Protein AF-A0A962BN54-F1 (afdb_monomer)

Solvent-accessible surface area (backbone atoms only — not comparable to full-atom values): 11053 Å² total; per-residue (Å²): 135,87,80,78,80,80,81,74,84,51,74,64,57,54,51,52,51,52,54,53,49,52,53,51,51,51,52,53,52,51,52,51,53,51,53,52,51,53,49,52,55,53,49,53,52,53,51,52,53,49,41,54,49,53,34,52,51,51,52,51,52,48,49,52,32,36,35,71,47,59,36,41,33,73,84,80,38,77,42,44,11,40,40,34,41,39,56,36,40,37,34,22,22,56,39,85,58,61,93,71,85,55,100,61,61,56,57,38,24,37,30,41,38,62,58,87,39,29,37,32,41,35,34,39,68,44,82,65,20,79,58,96,64,62,80,45,76,43,85,48,40,72,60,31,77,42,54,37,38,35,32,23,39,89,86,66,51,79,34,60,40,38,60,86,50,96,63,83,47,59,61,62,50,42,24,40,37,39,40,38,30,32,80,86,81,40,77,47,77,45,80,43,63,32,60,76,86,67,81,78,130

Secondary structure (DSSP, 8-state):
-------PPPHHHHHHHHHHHHHHHHHHHHHHHHHHHHHHHHHHHHHHHHHHHHHHHHHHHHHHTB----EEETTTEEE-SEEE-SSEEEEEEE----SS--S---EEEEEEEEETTEEEEEEE-SSSBS-SS-SEEEEEES-EEEEEEEEE-TT--EESSBSSSSS---SPPSEEEEEEEETTTEEEEEEEE--------

Structure (mmCIF, N/CA/C/O backbone):
data_AF-A0A962BN54-F1
#
_entry.id   AF-A0A962BN54-F1
#
loop_
_atom_site.group_PDB
_atom_site.id
_atom_site.type_symbol
_atom_site.label_atom_id
_atom_site.label_alt_id
_atom_site.label_comp_id
_atom_site.label_asym_id
_atom_site.label_entity_id
_atom_site.label_seq_id
_atom_site.pdbx_PDB_ins_code
_atom_site.Cartn_x
_atom_site.Cartn_y
_atom_site.Cartn_z
_atom_site.occupancy
_atom_site.B_iso_or_equiv
_atom_site.auth_seq_id
_atom_site.auth_comp_id
_atom_site.auth_asym_id
_atom_site.auth_atom_id
_atom_site.pdbx_PDB_model_num
ATOM 1 N N . MET A 1 1 ? -23.602 11.019 87.401 1.00 53.00 1 MET A N 1
ATOM 2 C CA . MET A 1 1 ? -23.233 10.370 86.122 1.00 53.00 1 MET A CA 1
ATOM 3 C C . MET A 1 1 ? -24.335 10.657 85.108 1.00 53.00 1 MET A C 1
ATOM 5 O O . MET A 1 1 ? -25.462 10.245 85.336 1.00 53.00 1 MET A O 1
ATOM 9 N N . ARG A 1 2 ? -24.070 11.445 84.056 1.00 56.38 2 ARG A N 1
ATOM 10 C CA . ARG A 1 2 ? -25.065 11.727 83.003 1.00 56.38 2 ARG A CA 1
ATOM 11 C C . ARG A 1 2 ? -25.101 10.543 82.035 1.00 56.38 2 ARG A C 1
ATOM 13 O O . ARG A 1 2 ? -24.154 10.344 81.282 1.00 56.38 2 ARG A O 1
ATOM 20 N N . THR A 1 3 ? -26.178 9.766 82.056 1.00 61.44 3 THR A N 1
ATOM 21 C CA . THR A 1 3 ? -26.454 8.735 81.051 1.00 61.44 3 THR A CA 1
ATOM 22 C C . THR A 1 3 ? -26.751 9.416 79.716 1.00 61.44 3 THR A C 1
ATOM 24 O O . THR A 1 3 ? -27.780 10.077 79.565 1.00 61.44 3 THR A O 1
ATOM 27 N N . ARG A 1 4 ? -25.834 9.299 78.748 1.00 68.62 4 ARG A N 1
ATOM 28 C CA . ARG A 1 4 ? -26.097 9.683 77.354 1.00 68.62 4 ARG A CA 1
ATOM 29 C C . ARG A 1 4 ? -27.248 8.815 76.836 1.00 68.62 4 ARG A C 1
ATOM 31 O O . ARG A 1 4 ? -27.129 7.594 76.837 1.00 68.62 4 ARG A O 1
ATOM 38 N N . ARG A 1 5 ? -28.352 9.432 76.403 1.00 64.50 5 ARG A N 1
ATOM 39 C CA . ARG A 1 5 ? -29.389 8.740 75.623 1.00 64.50 5 ARG A CA 1
ATOM 40 C C . ARG A 1 5 ? -28.742 8.268 74.321 1.00 64.50 5 ARG A C 1
ATOM 42 O O . ARG A 1 5 ? -28.290 9.100 73.541 1.00 64.50 5 ARG A O 1
ATOM 49 N N . GLN A 1 6 ? -28.665 6.956 74.114 1.00 67.94 6 GLN A N 1
ATOM 50 C CA . GLN A 1 6 ? -28.350 6.392 72.805 1.00 67.94 6 GLN A CA 1
ATOM 51 C C . GLN A 1 6 ? -29.509 6.728 71.863 1.00 67.94 6 GLN A C 1
ATOM 53 O O . GLN A 1 6 ? -30.630 6.262 72.055 1.00 67.94 6 GLN A O 1
ATOM 58 N N . SER A 1 7 ? -29.252 7.582 70.879 1.00 69.06 7 SER A N 1
ATOM 59 C CA . SER A 1 7 ? -30.133 7.784 69.734 1.00 69.06 7 SER A CA 1
ATOM 60 C C . SER A 1 7 ? -29.964 6.584 68.801 1.00 69.06 7 SER A C 1
ATOM 62 O O . SER A 1 7 ? -28.929 6.451 68.150 1.00 69.06 7 SER A O 1
ATOM 64 N N . GLY A 1 8 ? -30.935 5.669 68.797 1.00 72.50 8 GLY A N 1
ATOM 65 C CA . GLY A 1 8 ? -31.000 4.601 67.800 1.00 72.50 8 GLY A CA 1
ATOM 66 C C . GLY A 1 8 ? -31.361 5.171 66.428 1.00 72.50 8 GLY A C 1
ATOM 67 O O . GLY A 1 8 ? -32.128 6.129 66.348 1.00 72.50 8 GLY A O 1
ATOM 68 N N . PHE A 1 9 ? -30.802 4.589 65.367 1.00 74.06 9 PHE A N 1
ATOM 69 C CA . PHE A 1 9 ? -31.136 4.943 63.986 1.00 74.06 9 PHE A CA 1
ATOM 70 C C . PHE A 1 9 ? -32.622 4.706 63.709 1.00 74.06 9 PHE A C 1
ATOM 72 O O . PHE A 1 9 ? -33.186 3.688 64.120 1.00 74.06 9 PHE A O 1
ATOM 79 N N . THR A 1 10 ? -33.254 5.632 62.988 1.00 89.44 10 THR A N 1
ATOM 80 C CA . THR A 1 10 ? -34.629 5.422 62.521 1.00 89.44 10 THR A CA 1
ATOM 81 C C . THR A 1 10 ? -34.638 4.557 61.261 1.00 89.44 10 THR A C 1
ATOM 83 O O . THR A 1 10 ? -33.700 4.574 60.464 1.00 89.44 10 THR A O 1
ATOM 86 N N . LEU A 1 11 ? -35.724 3.812 61.045 1.00 86.62 11 LEU A N 1
ATOM 87 C CA . LEU A 1 11 ? -35.906 2.994 59.839 1.00 86.62 11 LEU A CA 1
ATOM 88 C C . LEU A 1 11 ? -35.854 3.847 58.555 1.00 86.62 11 LEU A C 1
ATOM 90 O O . LEU A 1 11 ? -35.351 3.402 57.527 1.00 86.62 11 LEU A O 1
ATOM 94 N N . LEU A 1 12 ? -36.312 5.100 58.650 1.00 89.06 12 LEU A N 1
ATOM 95 C CA . LEU A 1 12 ? -36.253 6.088 57.575 1.00 89.06 12 LEU A CA 1
ATOM 96 C C . LEU A 1 12 ? -34.810 6.471 57.219 1.00 89.06 12 LEU A C 1
ATOM 98 O O . LEU A 1 12 ? -34.480 6.599 56.047 1.00 89.06 12 LEU A O 1
ATOM 102 N N . GLU A 1 13 ? -33.938 6.604 58.210 1.00 88.88 13 GLU A N 1
ATOM 103 C CA . GLU A 1 13 ? -32.539 6.999 58.026 1.00 88.88 13 GLU A CA 1
ATOM 104 C C . GLU A 1 13 ? -31.717 5.897 57.344 1.00 88.88 13 GLU A C 1
ATOM 106 O O . GLU A 1 13 ? -30.943 6.178 56.430 1.00 88.88 13 GLU A O 1
ATOM 111 N N . LEU A 1 14 ? -31.966 4.631 57.700 1.00 91.19 14 LEU A N 1
ATOM 112 C CA . LEU A 1 14 ? -31.398 3.480 56.991 1.00 91.19 14 LEU A CA 1
ATOM 113 C C . LEU A 1 14 ? -31.877 3.431 55.531 1.00 91.19 14 LEU A C 1
ATOM 115 O O . LEU A 1 14 ? -31.080 3.198 54.625 1.00 91.19 14 LEU A O 1
ATOM 119 N N . LEU A 1 15 ? -33.169 3.676 55.292 1.00 93.81 15 LEU A N 1
ATOM 120 C CA . LEU A 1 15 ? -33.749 3.653 53.949 1.00 93.81 15 LEU A CA 1
ATOM 121 C C . LEU A 1 15 ? -33.171 4.764 53.064 1.00 93.81 15 LEU A C 1
ATOM 123 O O . LEU A 1 15 ? -32.797 4.502 51.922 1.00 93.81 15 LEU A O 1
ATOM 127 N N . VAL A 1 16 ? -33.031 5.978 53.603 1.00 94.06 16 VAL A N 1
ATOM 128 C CA . VAL A 1 16 ? -32.376 7.094 52.907 1.00 94.06 16 VAL A CA 1
ATOM 129 C C . VAL A 1 16 ? -30.907 6.772 52.624 1.00 94.06 16 VAL A C 1
ATOM 131 O O . VAL A 1 16 ? -30.448 7.000 51.506 1.00 94.06 16 VAL A O 1
ATOM 134 N N . ALA A 1 17 ? -30.176 6.190 53.580 1.00 94.75 17 ALA A N 1
ATOM 135 C CA . ALA A 1 17 ? -28.775 5.815 53.384 1.00 94.75 17 ALA A CA 1
ATOM 136 C C . ALA A 1 17 ? -28.597 4.777 52.262 1.00 94.75 17 ALA A C 1
ATOM 138 O O . ALA A 1 17 ? -27.731 4.947 51.404 1.00 94.75 17 ALA A O 1
ATOM 139 N N . VAL A 1 18 ? -29.438 3.736 52.223 1.00 94.69 18 VAL A N 1
ATOM 140 C CA . VAL A 1 18 ? -29.402 2.713 51.163 1.00 94.69 18 VAL A CA 1
ATOM 141 C C . VAL A 1 18 ? -29.804 3.301 49.809 1.00 94.69 18 VAL A C 1
ATOM 143 O O . VAL A 1 18 ? -29.165 2.986 48.809 1.00 94.69 18 VAL A O 1
ATOM 146 N N . ALA A 1 19 ? -30.808 4.183 49.762 1.00 95.56 19 ALA A N 1
ATOM 147 C CA . ALA A 1 19 ? -31.215 4.846 48.524 1.00 95.56 19 ALA A CA 1
ATOM 148 C C . ALA A 1 19 ? -30.091 5.724 47.949 1.00 95.56 19 ALA A C 1
ATOM 150 O O . ALA A 1 19 ? -29.776 5.624 46.764 1.00 95.56 19 ALA A O 1
ATOM 151 N N . LEU A 1 20 ? -29.437 6.536 48.786 1.00 95.56 20 LEU A N 1
ATOM 152 C CA . LEU A 1 20 ? -28.295 7.353 48.366 1.00 95.56 20 LEU A CA 1
ATOM 153 C C . LEU A 1 20 ? -27.109 6.488 47.936 1.00 95.56 20 LEU A C 1
ATOM 155 O O . LEU A 1 20 ? -26.494 6.762 46.907 1.00 95.56 20 LEU A O 1
ATOM 159 N N . PHE A 1 21 ? -26.812 5.422 48.682 1.00 96.56 21 PHE A N 1
ATOM 160 C CA . PHE A 1 21 ? -25.752 4.487 48.319 1.00 96.56 21 PHE A CA 1
ATOM 161 C C . PHE A 1 21 ? -26.025 3.821 46.966 1.00 96.56 21 PHE A C 1
ATOM 163 O O . PHE A 1 21 ? -25.135 3.778 46.119 1.00 96.56 21 PHE A O 1
ATOM 170 N N . ALA A 1 22 ? -27.258 3.371 46.722 1.00 95.56 22 ALA A N 1
ATOM 171 C CA . ALA A 1 22 ? -27.657 2.794 45.443 1.00 95.56 22 ALA A CA 1
ATOM 172 C C . ALA A 1 22 ? -27.451 3.783 44.284 1.00 95.56 22 ALA A C 1
ATOM 174 O O . ALA A 1 22 ? -26.901 3.401 43.253 1.00 95.56 22 ALA A O 1
ATOM 175 N N . VAL A 1 23 ? -27.806 5.062 44.464 1.00 96.31 23 VAL A N 1
ATOM 176 C CA . VAL A 1 23 ? -27.558 6.112 43.459 1.00 96.31 23 VAL A CA 1
ATOM 177 C C . VAL A 1 23 ? -26.061 6.283 43.190 1.00 96.31 23 VAL A C 1
ATOM 179 O O . VAL A 1 23 ? -25.652 6.310 42.031 1.00 96.31 23 VAL A O 1
ATOM 182 N N . VAL A 1 24 ? -25.231 6.351 44.235 1.00 96.25 24 VAL A N 1
ATOM 183 C CA . VAL A 1 24 ? -23.771 6.484 44.084 1.00 96.25 24 VAL A CA 1
ATOM 184 C C . VAL A 1 24 ? -23.176 5.286 43.343 1.00 96.25 24 VAL A C 1
ATOM 186 O O . VAL A 1 24 ? -22.366 5.479 42.440 1.00 96.25 24 VAL A O 1
ATOM 189 N N . VAL A 1 25 ? -23.596 4.061 43.674 1.00 96.31 25 VAL A N 1
ATOM 190 C CA . VAL A 1 25 ? -23.130 2.838 42.999 1.00 96.31 25 VAL A CA 1
ATOM 191 C C . VAL A 1 25 ? -23.512 2.840 41.522 1.00 96.31 25 VAL A C 1
ATOM 193 O O . VAL A 1 25 ? -22.669 2.533 40.683 1.00 96.31 25 VAL A O 1
ATOM 196 N N . VAL A 1 26 ? -24.746 3.228 41.187 1.00 95.19 26 VAL A N 1
ATOM 197 C CA . VAL A 1 26 ? -25.200 3.316 39.790 1.00 95.19 26 VAL A CA 1
ATOM 198 C C . VAL A 1 26 ? -24.372 4.336 39.006 1.00 95.19 26 VAL A C 1
ATOM 200 O O . VAL A 1 26 ? -23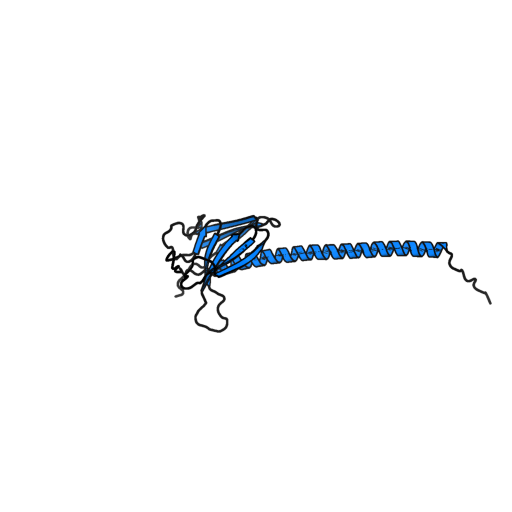.921 4.032 37.904 1.00 95.19 26 VAL A O 1
ATOM 203 N N . LEU A 1 27 ? -24.116 5.516 39.576 1.00 95.19 27 LEU A N 1
ATOM 204 C CA . LEU A 1 27 ? -23.291 6.542 38.931 1.00 95.19 27 LEU A CA 1
ATOM 205 C C . LEU A 1 27 ? -21.835 6.090 38.760 1.00 95.19 27 LEU A C 1
ATOM 207 O O . LEU A 1 27 ? -21.255 6.288 37.695 1.00 95.19 27 LEU A O 1
ATOM 211 N N . ALA A 1 28 ? -21.253 5.459 39.782 1.00 93.50 28 ALA A N 1
ATOM 212 C CA . ALA A 1 28 ? -19.886 4.949 39.729 1.00 93.50 28 ALA A CA 1
ATOM 213 C C . ALA A 1 28 ? -19.732 3.844 38.674 1.00 93.50 28 ALA A C 1
ATOM 215 O O . ALA A 1 28 ? -18.783 3.869 37.891 1.00 93.50 28 ALA A O 1
ATOM 216 N N . TYR A 1 29 ? -20.682 2.905 38.619 1.00 93.62 29 TYR A N 1
ATOM 217 C CA . TYR A 1 29 ? -20.670 1.826 37.635 1.00 93.62 29 TYR A CA 1
ATOM 218 C C . TYR A 1 29 ? -20.880 2.353 36.211 1.00 93.62 29 TYR A C 1
ATOM 220 O O . TYR A 1 29 ? -20.152 1.960 35.304 1.00 93.62 29 TYR A O 1
ATOM 228 N N . GLY A 1 30 ? -21.805 3.302 36.023 1.00 90.06 30 GLY A N 1
ATOM 229 C CA . GLY A 1 30 ? -22.018 3.957 34.731 1.00 90.06 30 GLY A CA 1
ATOM 230 C C . GLY A 1 30 ? -20.791 4.738 34.247 1.00 90.06 30 GLY A C 1
ATOM 231 O O . GLY A 1 30 ? -20.439 4.663 33.074 1.00 90.06 30 GLY A O 1
ATOM 232 N N . GLY A 1 31 ? -20.095 5.439 35.148 1.00 90.94 31 GLY A N 1
ATOM 233 C CA . GLY A 1 31 ? -18.847 6.132 34.817 1.00 90.94 31 GLY A CA 1
ATOM 234 C C . GLY A 1 31 ? -17.724 5.175 34.407 1.00 90.94 31 GLY A C 1
ATOM 235 O O . GLY A 1 31 ? -17.014 5.442 33.440 1.00 90.94 31 GLY A O 1
ATOM 236 N N . LEU A 1 32 ? -17.586 4.042 35.101 1.00 91.56 32 LEU A N 1
ATOM 237 C CA . LEU A 1 32 ? -16.581 3.029 34.779 1.00 91.56 32 LEU A CA 1
ATOM 238 C C . LEU A 1 32 ? -16.840 2.362 33.419 1.00 91.56 32 LEU A C 1
ATOM 240 O O . LEU A 1 32 ? -15.908 2.213 32.634 1.00 91.56 32 LEU A O 1
ATOM 244 N N . ASP A 1 33 ? -18.090 1.997 33.131 1.00 90.88 33 ASP A N 1
ATOM 245 C CA . ASP A 1 33 ? -18.494 1.412 31.845 1.00 90.88 33 ASP A CA 1
ATOM 246 C C . ASP A 1 33 ? -18.252 2.387 30.680 1.00 90.88 33 ASP A C 1
ATOM 248 O O . ASP A 1 33 ? -17.709 2.001 29.646 1.00 90.88 33 ASP A O 1
ATOM 252 N N . GLN A 1 34 ? -18.546 3.676 30.873 1.00 88.62 34 GLN A N 1
ATOM 253 C CA . GLN A 1 34 ? -18.261 4.708 29.874 1.00 88.62 34 GLN A CA 1
ATOM 254 C C . GLN A 1 34 ? -16.760 4.833 29.572 1.00 88.62 34 GLN A C 1
ATOM 256 O O . GLN A 1 34 ? -16.373 4.908 28.407 1.00 88.62 34 GLN A O 1
ATOM 261 N N . ILE A 1 35 ? -15.911 4.843 30.605 1.00 90.75 35 ILE A N 1
ATOM 262 C CA . ILE A 1 35 ? -14.450 4.906 30.442 1.00 90.75 35 ILE A CA 1
ATOM 263 C C . ILE A 1 35 ? -13.933 3.647 29.739 1.00 90.75 35 ILE A C 1
ATOM 265 O O . ILE A 1 35 ? -13.083 3.748 28.858 1.00 90.75 35 ILE A O 1
ATOM 269 N N . ALA A 1 36 ? -14.454 2.471 30.097 1.00 87.94 36 ALA A N 1
ATOM 270 C CA . ALA A 1 36 ? -14.050 1.212 29.482 1.00 87.94 36 ALA A CA 1
ATOM 271 C C . ALA A 1 36 ? -14.346 1.191 27.972 1.00 87.94 36 ALA A C 1
ATOM 273 O O . ALA A 1 36 ? -13.473 0.827 27.188 1.00 87.94 36 ALA A O 1
ATOM 274 N N . ARG A 1 37 ? -15.536 1.650 27.559 1.00 87.00 37 ARG A N 1
ATOM 275 C CA . ARG A 1 37 ? -15.924 1.744 26.139 1.00 87.00 37 ARG A CA 1
ATOM 276 C C . ARG A 1 37 ? -15.102 2.775 25.367 1.00 87.00 37 ARG A C 1
ATOM 278 O O . ARG A 1 37 ? -14.652 2.505 24.264 1.00 87.00 37 ARG A O 1
ATOM 285 N N . GLN A 1 38 ? -14.844 3.938 25.965 1.00 85.31 38 GLN A N 1
ATOM 286 C CA . GLN A 1 38 ? -13.952 4.928 25.352 1.00 85.31 38 GLN A CA 1
ATOM 287 C C . GLN A 1 38 ? -12.536 4.377 25.159 1.00 85.31 38 GLN A C 1
ATOM 289 O O . GLN A 1 38 ? -11.899 4.669 24.152 1.00 85.31 38 GLN A O 1
ATOM 294 N N . GLY A 1 39 ? -12.054 3.568 26.107 1.00 87.50 39 GLY A N 1
ATOM 295 C CA . GLY A 1 39 ? -10.784 2.861 25.978 1.00 87.50 39 GLY A CA 1
ATOM 296 C C . GLY A 1 39 ? -10.762 1.920 24.774 1.00 87.50 39 GLY A C 1
ATOM 297 O O . GLY A 1 39 ? -9.829 1.993 23.981 1.00 87.50 39 GLY A O 1
ATOM 298 N N . SER A 1 40 ? -11.801 1.095 24.602 1.00 87.69 40 SER A N 1
ATOM 299 C CA . SER A 1 40 ? -11.869 0.149 23.480 1.00 87.69 40 SER A CA 1
ATOM 300 C C . SER A 1 40 ? -11.959 0.835 22.117 1.00 87.69 40 SER A C 1
ATOM 302 O O . SER A 1 40 ? -11.326 0.379 21.170 1.00 87.69 40 SER A O 1
ATOM 304 N N . ASP A 1 41 ? -12.701 1.940 22.014 1.00 89.75 41 ASP A N 1
ATOM 305 C CA . ASP A 1 41 ? -12.839 2.676 20.751 1.00 89.75 41 ASP A CA 1
ATOM 306 C C . ASP A 1 41 ? -11.506 3.322 20.334 1.00 89.75 41 ASP A C 1
ATOM 308 O O . ASP A 1 41 ? -11.112 3.268 19.170 1.00 89.75 41 ASP A O 1
ATOM 312 N N . LEU A 1 42 ? -10.774 3.894 21.298 1.00 92.44 42 LEU A N 1
ATOM 313 C CA . LEU A 1 42 ? -9.447 4.468 21.058 1.00 92.44 42 LEU A CA 1
ATOM 314 C C . LEU A 1 42 ? -8.412 3.407 20.672 1.00 92.44 42 LEU A C 1
ATOM 316 O O . LEU A 1 42 ? -7.541 3.672 19.844 1.00 92.44 42 LEU A O 1
ATOM 320 N N . GLU A 1 43 ? -8.485 2.223 21.278 1.00 93.38 43 GLU A N 1
ATOM 321 C CA . GLU A 1 43 ? -7.590 1.112 20.955 1.00 93.38 43 GLU A CA 1
ATOM 322 C C . GLU A 1 43 ? -7.822 0.619 19.521 1.00 93.38 43 GLU A C 1
ATOM 324 O O . GLU A 1 43 ? -6.860 0.504 18.764 1.00 93.38 43 GLU A O 1
ATOM 329 N N . ALA A 1 44 ? -9.084 0.456 19.107 1.00 93.19 44 ALA A N 1
ATOM 330 C CA . ALA A 1 44 ? -9.435 0.066 17.741 1.00 93.19 44 ALA A CA 1
ATOM 331 C C . ALA A 1 44 ? -8.953 1.083 16.688 1.00 93.19 44 ALA A C 1
ATOM 333 O O . ALA A 1 44 ? -8.361 0.700 15.678 1.00 93.19 44 ALA A O 1
ATOM 334 N N . GLU A 1 45 ? -9.141 2.382 16.939 1.00 93.31 45 GLU A N 1
ATOM 335 C CA . GLU A 1 45 ? -8.653 3.449 16.052 1.00 93.31 45 GLU A CA 1
ATOM 336 C C . GLU A 1 45 ? -7.115 3.453 15.961 1.00 93.31 45 GLU A C 1
ATOM 338 O O . GLU A 1 45 ? -6.532 3.603 14.886 1.00 93.31 45 GLU A O 1
ATOM 343 N N . SER A 1 46 ? -6.437 3.244 17.093 1.00 95.44 46 SER A N 1
ATOM 344 C CA . SER A 1 46 ? -4.976 3.160 17.155 1.00 95.44 46 SER A CA 1
ATOM 345 C C . SER A 1 46 ? -4.435 1.959 16.372 1.00 95.44 46 SER A C 1
ATOM 347 O O . SER A 1 46 ? -3.434 2.086 15.660 1.00 95.44 46 SER A O 1
ATOM 349 N N . GLU A 1 47 ? -5.072 0.793 16.490 1.00 96.44 47 GLU A N 1
ATOM 350 C CA . GLU A 1 47 ? -4.715 -0.399 15.714 1.00 96.44 47 GLU A CA 1
ATOM 351 C C . GLU A 1 47 ? -4.916 -0.172 14.214 1.00 96.44 47 GLU A C 1
ATOM 353 O O . GLU A 1 47 ? -4.008 -0.451 13.426 1.00 96.44 47 GLU A O 1
ATOM 358 N N . ARG A 1 48 ? -6.046 0.425 13.824 1.00 96.19 48 ARG A N 1
ATOM 359 C CA . ARG A 1 48 ? -6.349 0.732 12.425 1.00 96.19 48 ARG A CA 1
ATOM 360 C C . ARG A 1 48 ? -5.331 1.695 11.810 1.00 96.19 48 ARG A C 1
ATOM 362 O O . ARG A 1 48 ? -4.802 1.425 10.729 1.00 96.19 48 ARG A O 1
ATOM 369 N N . LEU A 1 49 ? -4.971 2.770 12.512 1.00 96.44 49 LEU A N 1
ATOM 370 C CA . LEU A 1 49 ? -3.913 3.681 12.068 1.00 96.44 49 LEU A CA 1
ATOM 371 C C . LEU A 1 49 ? -2.565 2.955 11.918 1.00 96.44 49 LEU A C 1
ATOM 373 O O . LEU A 1 49 ? -1.832 3.192 10.952 1.00 96.44 49 LEU A O 1
ATOM 377 N N . ALA A 1 50 ? -2.229 2.066 12.857 1.00 97.44 50 ALA A N 1
ATOM 378 C CA . ALA A 1 50 ? -1.002 1.281 12.792 1.00 97.44 50 ALA A CA 1
ATOM 379 C C . ALA A 1 50 ? -0.987 0.337 11.576 1.00 97.44 50 ALA A C 1
ATOM 381 O O . ALA A 1 50 ? 0.057 0.193 10.937 1.00 97.44 50 ALA A O 1
ATOM 382 N N . ASP A 1 51 ? -2.118 -0.271 11.215 1.00 97.69 51 ASP A N 1
ATOM 383 C CA . ASP A 1 51 ? -2.250 -1.088 10.003 1.00 97.69 51 ASP A CA 1
ATOM 384 C C . ASP A 1 51 ? -2.005 -0.281 8.730 1.00 97.69 51 ASP A C 1
ATOM 386 O O . ASP A 1 51 ? -1.174 -0.674 7.903 1.00 97.69 51 ASP A O 1
ATOM 390 N N . VAL A 1 52 ? -2.641 0.888 8.609 1.00 98.12 52 VAL A N 1
ATOM 391 C CA . VAL A 1 52 ? -2.441 1.793 7.467 1.00 98.12 52 VAL A CA 1
ATOM 392 C C . VAL A 1 52 ? -0.969 2.189 7.342 1.00 98.12 52 VAL A C 1
ATOM 394 O O . VAL A 1 52 ? -0.378 2.078 6.263 1.00 98.12 52 VAL A O 1
ATOM 397 N N . GLN A 1 53 ? -0.338 2.597 8.447 1.00 97.12 53 GLN A N 1
ATOM 398 C CA . GLN A 1 53 ? 1.078 2.968 8.459 1.00 97.12 53 GLN A CA 1
ATOM 399 C C . GLN A 1 53 ? 1.977 1.798 8.050 1.00 97.12 53 GLN A C 1
ATOM 401 O O . GLN A 1 53 ? 2.832 1.962 7.178 1.00 97.12 53 GLN A O 1
ATOM 406 N N . ARG A 1 54 ? 1.755 0.601 8.611 1.00 98.00 54 ARG A N 1
ATOM 407 C CA . ARG A 1 54 ? 2.525 -0.605 8.268 1.00 98.00 54 ARG A CA 1
ATOM 408 C C . ARG A 1 54 ? 2.417 -0.947 6.784 1.00 98.00 54 ARG A C 1
ATOM 410 O O . ARG A 1 54 ? 3.438 -1.245 6.160 1.00 98.00 54 ARG A O 1
ATOM 417 N N . ALA A 1 55 ? 1.217 -0.889 6.211 1.00 98.19 55 ALA A N 1
ATOM 418 C CA . ALA A 1 55 ? 0.986 -1.190 4.803 1.00 98.19 55 ALA A CA 1
ATOM 419 C C . ALA A 1 55 ? 1.667 -0.175 3.873 1.00 98.19 55 ALA A C 1
ATOM 421 O O . ALA A 1 55 ? 2.383 -0.562 2.941 1.00 98.19 55 ALA A O 1
ATOM 422 N N . VAL A 1 56 ? 1.508 1.122 4.157 1.00 97.88 56 VAL A N 1
ATOM 423 C CA . VAL A 1 56 ? 2.135 2.200 3.380 1.00 97.88 56 VAL A CA 1
ATOM 424 C C . VAL A 1 56 ? 3.658 2.135 3.481 1.00 97.88 56 VAL A C 1
ATOM 426 O O . VAL A 1 56 ? 4.344 2.207 2.459 1.00 97.88 56 VAL A O 1
ATOM 429 N N . ASP A 1 57 ? 4.211 1.941 4.678 1.00 97.56 57 ASP A N 1
ATOM 430 C CA . ASP A 1 57 ? 5.657 1.837 4.876 1.00 97.56 57 ASP A CA 1
ATOM 431 C C . ASP A 1 57 ? 6.237 0.605 4.185 1.00 97.56 57 ASP A C 1
ATOM 433 O O . ASP A 1 57 ? 7.322 0.680 3.598 1.00 97.56 57 ASP A O 1
ATOM 437 N N . ARG A 1 58 ? 5.508 -0.517 4.184 1.00 97.19 58 ARG A N 1
ATOM 438 C CA . ARG A 1 58 ? 5.913 -1.720 3.454 1.00 97.19 58 ARG A CA 1
ATOM 439 C C . ARG A 1 58 ? 6.010 -1.456 1.953 1.00 97.19 58 ARG A C 1
ATOM 441 O O . ARG A 1 58 ? 7.036 -1.785 1.351 1.00 97.19 58 ARG A O 1
ATOM 448 N N . LEU A 1 59 ? 4.985 -0.829 1.379 1.00 97.81 59 LEU A N 1
ATOM 449 C CA . LEU A 1 59 ? 4.928 -0.473 -0.039 1.00 97.81 59 LEU A CA 1
ATOM 450 C C . LEU A 1 59 ? 6.059 0.495 -0.411 1.00 97.81 59 LEU A C 1
ATOM 452 O O . LEU A 1 59 ? 6.818 0.244 -1.350 1.00 97.81 59 LEU A O 1
ATOM 456 N N . VAL A 1 60 ? 6.224 1.573 0.359 1.00 97.62 60 VAL A N 1
ATOM 457 C CA . VAL A 1 60 ? 7.268 2.584 0.136 1.00 97.62 60 VAL A CA 1
ATOM 458 C C . VAL A 1 60 ? 8.665 1.980 0.285 1.00 97.62 60 VAL A C 1
ATOM 460 O O . VAL A 1 60 ? 9.553 2.283 -0.513 1.00 97.62 60 VAL A O 1
ATOM 463 N N . SER A 1 61 ? 8.879 1.118 1.282 1.00 95.50 61 SER A N 1
ATOM 464 C CA . SER A 1 61 ? 10.158 0.434 1.498 1.00 95.50 61 SER A CA 1
ATOM 465 C C . SER A 1 61 ? 10.522 -0.467 0.321 1.00 95.50 61 SER A C 1
ATOM 467 O O . SER A 1 61 ? 11.676 -0.463 -0.110 1.00 95.50 61 SER A O 1
ATOM 469 N N . ASP A 1 62 ? 9.555 -1.198 -0.234 1.00 95.81 62 ASP A N 1
ATOM 470 C CA . ASP A 1 62 ? 9.803 -2.023 -1.410 1.00 95.81 62 ASP A CA 1
ATOM 471 C C . ASP A 1 62 ? 10.134 -1.174 -2.640 1.00 95.81 62 ASP A C 1
ATOM 473 O O . ASP A 1 62 ? 11.132 -1.461 -3.298 1.00 95.81 62 ASP A O 1
ATOM 477 N N . LEU A 1 63 ? 9.369 -0.109 -2.914 1.00 96.75 63 LEU A N 1
ATOM 478 C CA . LEU A 1 63 ? 9.642 0.806 -4.031 1.00 96.75 63 LEU A CA 1
ATOM 479 C C . LEU A 1 63 ? 11.028 1.458 -3.921 1.00 96.75 63 LEU A C 1
ATOM 481 O O . LEU A 1 63 ? 11.763 1.516 -4.902 1.00 96.75 63 LEU A O 1
ATOM 485 N N . ARG A 1 64 ? 11.434 1.891 -2.721 1.00 94.81 64 ARG A N 1
ATOM 486 C CA . ARG A 1 64 ? 12.785 2.433 -2.479 1.00 94.81 64 ARG A CA 1
ATOM 487 C C . ARG A 1 64 ? 13.887 1.400 -2.683 1.00 94.81 64 ARG A C 1
ATOM 489 O O . ARG A 1 64 ? 15.008 1.759 -3.026 1.00 94.81 64 ARG A O 1
ATOM 496 N N . ALA A 1 65 ? 13.577 0.127 -2.461 1.00 92.75 65 ALA A N 1
ATOM 497 C CA . ALA A 1 65 ? 14.485 -0.984 -2.703 1.00 92.75 65 ALA A CA 1
ATOM 498 C C . ALA A 1 65 ? 14.431 -1.497 -4.152 1.00 92.75 65 ALA A C 1
ATOM 500 O O . ALA A 1 65 ? 15.055 -2.523 -4.437 1.00 92.75 65 ALA A O 1
ATOM 501 N N . ALA A 1 66 ? 13.694 -0.838 -5.057 1.00 93.88 66 ALA A N 1
ATOM 502 C CA . ALA A 1 66 ? 13.619 -1.237 -6.456 1.00 93.88 66 ALA A CA 1
ATOM 503 C C . ALA A 1 66 ? 15.020 -1.305 -7.077 1.00 93.88 66 ALA A C 1
ATOM 505 O O . ALA A 1 66 ? 15.850 -0.413 -6.908 1.00 93.88 66 ALA A O 1
ATOM 506 N N . ALA A 1 67 ? 15.282 -2.386 -7.804 1.00 90.94 67 ALA A N 1
ATOM 507 C CA . ALA A 1 67 ? 16.560 -2.651 -8.439 1.00 90.94 67 ALA A CA 1
ATOM 508 C C . ALA A 1 67 ? 16.376 -2.683 -9.963 1.00 90.94 67 ALA A C 1
ATOM 510 O O . ALA A 1 67 ? 15.425 -3.312 -10.435 1.00 90.94 67 ALA A O 1
ATOM 511 N N . PRO A 1 68 ? 17.289 -2.089 -10.757 1.00 90.31 68 PRO A N 1
ATOM 512 C CA . PRO A 1 68 ? 17.243 -2.112 -12.222 1.00 90.31 68 PRO A CA 1
ATOM 513 C C . PRO A 1 68 ? 17.666 -3.489 -12.776 1.00 90.31 68 PRO A C 1
ATOM 515 O O . PRO A 1 68 ? 18.554 -3.610 -13.618 1.00 90.31 68 PRO A O 1
ATOM 518 N N . ARG A 1 69 ? 17.060 -4.567 -12.263 1.00 88.81 69 ARG A N 1
ATOM 519 C CA . ARG A 1 69 ? 17.311 -5.947 -12.675 1.00 88.81 69 ARG A CA 1
ATOM 520 C C . ARG A 1 69 ? 16.089 -6.513 -13.412 1.00 88.81 69 ARG A C 1
ATOM 522 O O . ARG A 1 69 ? 15.082 -6.809 -12.763 1.00 88.81 69 ARG A O 1
ATOM 529 N N . PRO A 1 70 ? 16.178 -6.729 -14.734 1.00 89.06 70 PRO A N 1
ATOM 530 C CA . PRO A 1 70 ? 15.148 -7.440 -15.482 1.00 89.06 70 PRO A CA 1
ATOM 531 C C . PRO A 1 70 ? 15.149 -8.924 -15.105 1.00 89.06 70 PRO A C 1
ATOM 533 O O . PRO A 1 70 ? 16.187 -9.481 -14.733 1.00 89.06 70 PRO A O 1
ATOM 536 N N . VAL A 1 71 ? 13.994 -9.569 -15.244 1.00 87.25 71 VAL A N 1
ATOM 537 C CA . VAL A 1 71 ? 13.811 -11.002 -14.963 1.00 87.25 71 VAL A CA 1
ATOM 538 C C . VAL A 1 71 ? 13.359 -11.732 -16.222 1.00 87.25 71 VAL A C 1
ATOM 540 O O . VAL A 1 71 ? 12.895 -11.114 -17.181 1.00 87.25 71 VAL A O 1
ATOM 543 N N . ARG A 1 72 ? 13.512 -13.055 -16.247 1.00 84.69 72 ARG A N 1
ATOM 544 C CA . ARG A 1 72 ? 13.020 -13.896 -17.338 1.00 84.69 72 ARG A CA 1
ATOM 545 C C . ARG A 1 72 ? 11.887 -14.780 -16.830 1.00 84.69 72 ARG A C 1
ATOM 547 O O . ARG A 1 72 ? 11.988 -15.416 -15.785 1.00 84.69 72 ARG A O 1
ATOM 554 N N . ASP A 1 73 ? 10.809 -14.783 -17.592 1.00 81.00 73 ASP A N 1
ATOM 555 C CA . ASP A 1 73 ? 9.648 -15.644 -17.457 1.00 81.00 73 ASP A CA 1
ATOM 556 C C . ASP A 1 73 ? 9.670 -16.673 -18.594 1.00 81.00 73 ASP A C 1
ATOM 558 O O . ASP A 1 73 ? 9.894 -16.324 -19.755 1.00 81.00 73 ASP A O 1
ATOM 562 N N . ALA A 1 74 ? 9.466 -17.947 -18.274 1.00 76.62 74 ALA A N 1
ATOM 563 C CA . ALA A 1 74 ? 9.479 -19.032 -19.252 1.00 76.62 74 ALA A CA 1
ATOM 564 C C . ALA A 1 74 ? 8.330 -18.947 -20.277 1.00 76.62 74 ALA A C 1
ATOM 566 O O . ALA A 1 74 ? 8.479 -19.422 -21.399 1.00 76.62 74 ALA A O 1
ATOM 567 N N . SER A 1 75 ? 7.202 -18.343 -19.901 1.00 76.38 75 SER A N 1
ATOM 568 C CA . SER A 1 75 ? 5.996 -18.194 -20.720 1.00 76.38 75 SER A CA 1
ATOM 569 C C . SER A 1 75 ? 5.961 -16.887 -21.514 1.00 76.38 75 SER A C 1
ATOM 571 O O . SER A 1 75 ? 5.576 -16.893 -22.682 1.00 76.38 75 SER A O 1
ATOM 573 N N . VAL A 1 76 ? 6.387 -15.773 -20.908 1.00 76.81 76 VAL A N 1
ATOM 574 C CA . VAL A 1 76 ? 6.278 -14.425 -21.510 1.00 76.81 76 VAL A CA 1
ATOM 575 C C . VAL A 1 76 ? 7.626 -13.877 -21.991 1.00 76.81 76 VAL A C 1
ATOM 577 O O . VAL A 1 76 ? 7.687 -12.870 -22.694 1.00 76.81 76 VAL A O 1
ATOM 580 N N . GLY A 1 77 ? 8.729 -14.542 -21.647 1.00 83.75 77 GLY A N 1
ATOM 581 C CA . GLY A 1 77 ? 10.077 -14.116 -21.995 1.00 83.75 77 GLY A CA 1
ATOM 582 C C . GLY A 1 77 ? 10.634 -13.074 -21.027 1.00 83.75 77 GLY A C 1
ATOM 583 O O . GLY A 1 77 ? 10.475 -13.159 -19.813 1.00 83.75 77 GLY A O 1
ATOM 584 N N . ARG A 1 78 ? 11.387 -12.106 -21.547 1.00 86.38 78 ARG A N 1
ATOM 585 C CA . ARG A 1 78 ? 12.074 -11.101 -20.726 1.00 86.38 78 ARG A CA 1
ATOM 586 C C . ARG A 1 78 ? 11.083 -10.056 -20.207 1.00 86.38 78 ARG A C 1
ATOM 588 O O . ARG A 1 78 ? 10.358 -9.465 -20.999 1.00 86.38 78 ARG A O 1
ATOM 595 N N . LEU A 1 79 ? 11.128 -9.773 -18.909 1.00 88.38 79 LEU A N 1
ATOM 596 C CA . LEU A 1 79 ? 10.341 -8.730 -18.253 1.00 88.38 79 LEU A CA 1
ATOM 597 C C . LEU A 1 79 ? 11.247 -7.588 -17.778 1.00 88.38 79 LEU A C 1
ATOM 599 O O . LEU A 1 79 ? 12.351 -7.851 -17.282 1.00 88.38 79 LEU A O 1
ATOM 603 N N . PRO A 1 80 ? 10.797 -6.327 -17.902 1.00 91.69 80 PRO A N 1
ATOM 604 C CA . PRO A 1 80 ? 11.560 -5.175 -17.438 1.00 91.69 80 PRO A CA 1
ATOM 605 C C . PRO A 1 80 ? 11.705 -5.192 -15.906 1.00 91.69 80 PRO A C 1
ATOM 607 O O . PRO A 1 80 ? 10.936 -5.875 -15.216 1.00 91.69 80 PRO A O 1
ATOM 610 N N . PRO A 1 81 ? 12.664 -4.441 -15.337 1.00 92.31 81 PRO A N 1
ATOM 611 C CA . PRO A 1 81 ? 12.858 -4.357 -13.889 1.00 92.31 81 PRO A CA 1
ATOM 612 C C . PRO A 1 81 ? 11.621 -3.888 -13.130 1.00 92.31 81 PRO A C 1
ATOM 614 O O . PRO A 1 81 ? 11.403 -4.324 -12.008 1.00 92.31 81 PRO A O 1
ATOM 617 N N . LEU A 1 82 ? 10.807 -3.045 -13.759 1.00 94.38 82 LEU A N 1
ATOM 618 C CA . LEU A 1 82 ? 9.516 -2.596 -13.268 1.00 94.38 82 LEU A CA 1
ATOM 619 C C . LEU A 1 82 ? 8.547 -2.548 -14.444 1.00 94.38 82 LEU A C 1
ATOM 621 O O . LEU A 1 82 ? 8.887 -2.046 -15.515 1.00 94.38 82 LEU A O 1
ATOM 625 N N . SER A 1 83 ? 7.348 -3.070 -14.234 1.00 94.19 83 SER A N 1
ATOM 626 C CA . SER A 1 83 ? 6.220 -2.969 -15.152 1.00 94.19 83 SER A CA 1
ATOM 627 C C . SER A 1 83 ? 4.957 -2.683 -14.365 1.00 94.19 83 SER A C 1
ATOM 629 O O . SER A 1 83 ? 4.724 -3.322 -13.341 1.00 94.19 83 SER A O 1
ATOM 631 N N . GLY A 1 84 ? 4.116 -1.785 -14.848 1.00 95.19 84 GLY A N 1
ATOM 632 C CA . GLY A 1 84 ? 2.830 -1.555 -14.220 1.00 95.19 84 GLY A CA 1
ATOM 633 C C . GLY A 1 84 ? 1.911 -0.665 -15.034 1.00 95.19 84 GLY A C 1
ATOM 634 O O . GLY A 1 84 ? 2.321 0.009 -15.982 1.00 95.19 84 GLY A O 1
ATOM 635 N N . ASP A 1 85 ? 0.654 -0.725 -14.644 1.00 95.75 85 ASP A N 1
ATOM 636 C CA . ASP A 1 85 ? -0.463 0.050 -15.154 1.00 95.75 85 ASP A CA 1
ATOM 637 C C . ASP A 1 85 ? -1.122 0.773 -13.961 1.00 95.75 85 ASP A C 1
ATOM 639 O O . ASP A 1 85 ? -0.663 0.624 -12.823 1.00 95.75 85 ASP A O 1
ATOM 643 N N . PRO A 1 86 ? -2.189 1.563 -14.162 1.00 97.62 86 PRO A N 1
ATOM 644 C CA . PRO A 1 86 ? -2.783 2.286 -13.052 1.00 97.62 86 PRO A CA 1
ATOM 645 C C . PRO A 1 86 ? -3.293 1.402 -11.915 1.00 97.62 86 PRO A C 1
ATOM 647 O O . PRO A 1 86 ? -3.466 1.930 -10.837 1.00 97.62 86 PRO A O 1
ATOM 650 N N . GLN A 1 87 ? -3.559 0.110 -12.100 1.00 97.31 87 GLN A N 1
ATOM 651 C CA . GLN A 1 87 ? -4.194 -0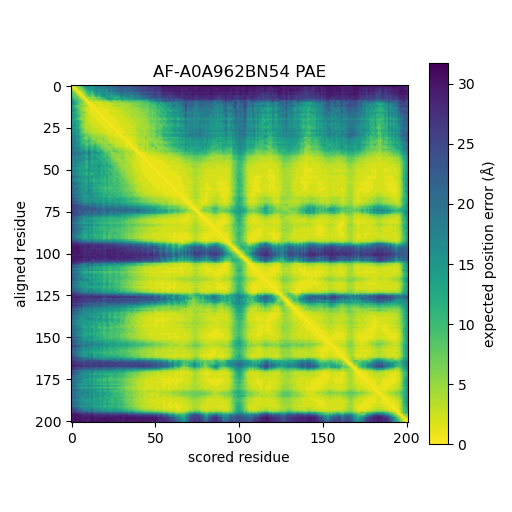.755 -11.094 1.00 97.31 87 GLN A CA 1
ATOM 652 C C . GLN A 1 87 ? -3.201 -1.679 -10.384 1.00 97.31 87 GLN A C 1
ATOM 654 O O . GLN A 1 87 ? -3.468 -2.153 -9.277 1.00 97.31 87 GLN A O 1
ATOM 659 N N . GLN A 1 88 ? -2.062 -1.959 -11.014 1.00 97.06 88 GLN A N 1
ATOM 660 C CA . GLN A 1 88 ? -1.075 -2.890 -10.487 1.00 97.06 88 GLN A CA 1
ATOM 661 C C . GLN A 1 88 ? 0.342 -2.538 -10.920 1.00 97.06 88 GLN A C 1
ATOM 663 O O . GLN A 1 88 ? 0.597 -1.996 -11.995 1.00 97.06 88 GLN A O 1
ATOM 668 N N . ILE A 1 89 ? 1.292 -2.946 -10.093 1.00 97.44 89 ILE A N 1
ATOM 669 C CA . ILE A 1 89 ? 2.715 -2.781 -10.357 1.00 97.44 89 ILE A CA 1
ATOM 670 C C . ILE A 1 89 ? 3.452 -4.066 -9.998 1.00 97.44 89 ILE A C 1
ATOM 672 O O . ILE A 1 89 ? 3.137 -4.713 -9.004 1.00 97.44 89 ILE A O 1
ATOM 676 N N . GLU A 1 90 ? 4.446 -4.435 -10.795 1.00 95.44 90 GLU A N 1
ATOM 677 C CA . GLU A 1 90 ? 5.365 -5.542 -10.549 1.00 95.44 90 GLU A CA 1
ATOM 678 C C . GLU A 1 90 ? 6.799 -5.053 -10.762 1.00 95.44 90 GLU A C 1
ATOM 680 O O . GLU A 1 90 ? 7.105 -4.436 -11.782 1.00 95.44 90 GLU A O 1
ATOM 685 N N . PHE A 1 91 ? 7.696 -5.314 -9.816 1.00 94.81 91 PHE A N 1
ATOM 686 C CA . PHE A 1 91 ? 9.081 -4.871 -9.912 1.00 94.81 91 PHE A CA 1
ATOM 687 C C . PHE A 1 91 ? 10.053 -5.765 -9.153 1.00 94.81 91 PHE A C 1
ATOM 689 O O . PHE A 1 91 ? 9.695 -6.503 -8.234 1.00 94.81 91 PHE A O 1
ATOM 696 N N . THR A 1 92 ? 11.312 -5.709 -9.568 1.00 92.75 92 THR A N 1
ATOM 697 C CA . THR A 1 92 ? 12.422 -6.355 -8.875 1.00 92.75 92 THR A CA 1
ATOM 698 C C . THR A 1 92 ? 12.930 -5.433 -7.777 1.00 92.75 92 THR A C 1
ATOM 700 O O . THR A 1 92 ? 13.152 -4.247 -8.015 1.00 92.75 92 THR A O 1
ATOM 703 N N . ARG A 1 93 ? 13.166 -5.974 -6.585 1.00 91.56 93 ARG A N 1
ATOM 704 C CA . ARG A 1 93 ? 13.756 -5.257 -5.454 1.00 91.56 93 ARG A CA 1
ATOM 705 C C . ARG A 1 93 ? 14.951 -6.004 -4.882 1.00 91.56 93 ARG A C 1
ATOM 707 O O . ARG A 1 93 ? 15.044 -7.227 -4.992 1.00 91.56 93 ARG A O 1
ATOM 714 N N . ALA A 1 94 ? 15.844 -5.274 -4.228 1.00 86.94 94 ALA A N 1
ATOM 715 C CA . ALA A 1 94 ? 16.836 -5.880 -3.357 1.00 86.94 94 ALA A CA 1
ATOM 716 C C . ALA A 1 94 ? 16.145 -6.458 -2.111 1.00 86.94 94 ALA A C 1
ATOM 718 O O . ALA A 1 94 ? 15.388 -5.758 -1.433 1.00 86.94 94 ALA A O 1
ATOM 719 N N . GLY A 1 95 ? 16.393 -7.735 -1.811 1.00 74.12 95 GLY A N 1
ATOM 720 C CA . GLY A 1 95 ? 15.991 -8.340 -0.547 1.00 74.12 95 GLY A CA 1
ATOM 721 C C . GLY A 1 95 ? 16.696 -7.683 0.638 1.00 74.12 95 GLY A C 1
ATOM 722 O O . GLY A 1 95 ? 17.643 -6.906 0.488 1.00 74.12 95 GLY A O 1
ATOM 723 N N . TYR A 1 96 ? 16.239 -8.001 1.847 1.00 63.06 96 TYR A N 1
ATOM 724 C CA . TYR A 1 96 ? 16.942 -7.581 3.053 1.00 63.06 96 TYR A CA 1
ATOM 725 C C . TYR A 1 96 ? 18.299 -8.280 3.064 1.00 63.06 96 TYR A C 1
ATOM 727 O O . TYR A 1 96 ? 18.366 -9.493 3.245 1.00 63.06 96 TYR A O 1
ATOM 735 N N . GLY A 1 97 ? 19.367 -7.521 2.798 1.00 53.81 97 GLY A N 1
ATOM 736 C CA . GLY A 1 97 ? 20.726 -8.043 2.780 1.00 53.81 97 GLY A CA 1
ATOM 737 C C . GLY A 1 97 ? 20.960 -8.915 4.008 1.00 53.81 97 GLY A C 1
ATOM 738 O O . GLY A 1 97 ? 20.647 -8.514 5.133 1.00 53.81 97 GLY A O 1
ATOM 739 N N . ASN A 1 98 ? 21.462 -10.130 3.788 1.00 44.09 98 ASN A N 1
ATOM 740 C CA . ASN A 1 98 ? 21.840 -11.003 4.882 1.00 44.09 98 ASN A CA 1
ATOM 741 C C . ASN A 1 98 ? 22.830 -10.227 5.770 1.00 44.09 98 ASN A C 1
ATOM 743 O O . ASN A 1 98 ? 23.926 -9.893 5.322 1.00 44.09 98 ASN A O 1
ATOM 747 N N . 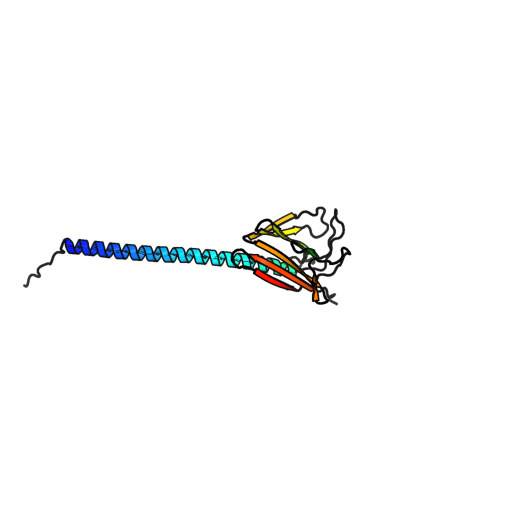ARG A 1 99 ? 22.445 -9.914 7.018 1.00 48.41 99 ARG A N 1
ATOM 748 C CA . ARG A 1 99 ? 23.309 -9.217 7.995 1.00 48.41 99 ARG A CA 1
ATOM 749 C C . ARG A 1 99 ? 24.608 -9.990 8.281 1.00 48.41 99 ARG A C 1
ATOM 751 O O . ARG A 1 99 ? 25.527 -9.440 8.876 1.00 48.41 99 ARG A O 1
ATOM 758 N N . LEU A 1 100 ? 24.694 -11.241 7.828 1.00 49.62 100 LEU A N 1
ATOM 759 C CA . LEU A 1 100 ? 25.839 -12.136 7.926 1.00 49.62 100 LEU A CA 1
ATOM 760 C C . LEU A 1 100 ? 26.511 -12.319 6.551 1.00 49.62 100 LEU A C 1
ATOM 762 O O . LEU A 1 100 ? 26.384 -13.377 5.949 1.00 49.62 100 LEU A O 1
ATOM 766 N N . ALA A 1 101 ? 27.182 -11.283 6.038 1.00 48.88 101 ALA A N 1
ATOM 767 C CA . ALA A 1 101 ? 28.279 -11.338 5.050 1.00 48.88 101 ALA A CA 1
ATOM 768 C C . ALA A 1 101 ? 28.225 -12.401 3.912 1.00 48.88 101 ALA A C 1
ATOM 770 O O . ALA A 1 101 ? 29.265 -12.916 3.499 1.00 48.88 101 ALA A O 1
ATOM 771 N N . ALA A 1 102 ? 27.049 -12.724 3.366 1.00 47.62 102 ALA A N 1
ATOM 772 C CA . ALA A 1 102 ? 26.928 -13.596 2.198 1.00 47.62 102 ALA A CA 1
ATOM 773 C C . ALA A 1 102 ? 26.952 -12.745 0.907 1.00 47.62 102 ALA A C 1
ATOM 775 O O . ALA A 1 102 ? 26.242 -11.741 0.854 1.00 47.62 102 ALA A O 1
ATOM 776 N N . PRO A 1 103 ? 27.693 -13.119 -0.159 1.00 48.72 103 PRO A N 1
ATOM 777 C CA . PRO A 1 103 ? 27.976 -12.235 -1.304 1.00 48.72 103 PRO A CA 1
ATOM 778 C C . PRO A 1 103 ? 26.794 -11.899 -2.232 1.00 48.72 103 PRO A C 1
ATOM 780 O O . PRO A 1 103 ? 27.014 -11.385 -3.327 1.00 48.72 103 PRO A O 1
ATOM 783 N N . ARG A 1 104 ? 25.550 -12.242 -1.883 1.00 53.16 104 ARG A N 1
ATOM 784 C CA . ARG A 1 104 ? 24.388 -12.051 -2.761 1.00 53.16 104 ARG A CA 1
ATOM 785 C C . ARG A 1 104 ? 23.211 -11.526 -1.949 1.00 53.16 104 ARG A C 1
ATOM 787 O O . ARG A 1 104 ? 22.624 -12.269 -1.170 1.00 53.16 104 ARG A O 1
ATOM 794 N N . ALA A 1 105 ? 22.866 -10.252 -2.142 1.00 55.94 105 ALA A N 1
ATOM 795 C CA . ALA A 1 105 ? 21.521 -9.781 -1.837 1.00 55.94 105 ALA A CA 1
ATOM 796 C C . ALA A 1 105 ? 20.562 -10.593 -2.716 1.00 55.94 105 ALA A C 1
ATOM 798 O O . ALA A 1 105 ? 20.660 -10.545 -3.944 1.00 55.94 105 ALA A O 1
ATOM 799 N N . GLU A 1 106 ? 19.709 -11.404 -2.098 1.00 74.75 106 GLU A N 1
ATOM 800 C CA . GLU A 1 106 ? 18.708 -12.170 -2.829 1.00 74.75 106 GLU A CA 1
ATOM 801 C C . GLU A 1 106 ? 17.726 -11.159 -3.424 1.00 74.75 106 GLU A C 1
ATOM 803 O O . GLU A 1 106 ? 17.080 -10.398 -2.705 1.00 74.75 106 GLU A O 1
ATOM 808 N N . LEU A 1 107 ? 17.724 -11.034 -4.749 1.00 84.81 107 LEU A N 1
ATOM 809 C CA . LEU A 1 107 ? 16.755 -10.186 -5.427 1.00 84.81 107 LEU A CA 1
ATOM 810 C C . LEU A 1 107 ? 15.393 -10.858 -5.307 1.00 84.81 107 LEU A C 1
ATOM 812 O O . LEU A 1 107 ? 15.292 -12.074 -5.425 1.00 84.81 107 LEU A O 1
ATOM 816 N N . GLU A 1 108 ? 14.356 -10.061 -5.103 1.00 87.69 108 GLU A N 1
ATOM 817 C CA . GLU A 1 108 ? 12.977 -10.529 -5.049 1.00 87.69 108 GLU A CA 1
ATOM 818 C C . GLU A 1 108 ? 12.175 -9.845 -6.146 1.00 87.69 108 GLU A C 1
ATOM 820 O O . GLU A 1 108 ? 12.368 -8.660 -6.424 1.00 87.69 108 GLU A O 1
ATOM 825 N N . ARG A 1 109 ? 11.238 -10.575 -6.749 1.00 91.31 109 ARG A N 1
ATOM 826 C CA . ARG 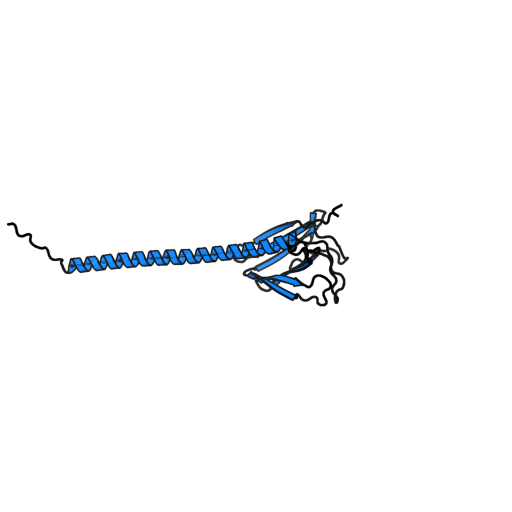A 1 109 ? 10.254 -10.002 -7.663 1.00 91.31 109 ARG A CA 1
ATOM 827 C C . ARG A 1 109 ? 8.931 -9.887 -6.920 1.00 91.31 109 ARG A C 1
ATOM 829 O O . ARG A 1 109 ? 8.443 -10.871 -6.364 1.00 91.31 109 ARG A O 1
ATOM 836 N N . VAL A 1 110 ? 8.379 -8.683 -6.863 1.00 94.81 110 VAL A N 1
ATOM 837 C CA . VAL A 1 110 ? 7.216 -8.362 -6.032 1.00 94.81 110 VAL A CA 1
ATOM 838 C C . VAL A 1 110 ? 6.188 -7.610 -6.851 1.00 94.81 110 VAL A C 1
ATOM 840 O O . VAL A 1 110 ? 6.537 -6.974 -7.841 1.00 94.81 110 VAL A O 1
ATOM 843 N N . GLY A 1 111 ? 4.926 -7.674 -6.448 1.00 96.75 111 GLY A N 1
ATOM 844 C CA . GLY A 1 111 ? 3.885 -6.863 -7.058 1.00 96.75 111 GLY A CA 1
ATOM 845 C C . GLY A 1 111 ? 2.872 -6.360 -6.050 1.00 96.75 111 GLY A C 1
ATOM 846 O O . GLY A 1 111 ? 2.776 -6.892 -4.949 1.00 96.75 111 GLY A O 1
ATOM 847 N N . TYR A 1 112 ? 2.133 -5.333 -6.437 1.00 98.38 112 TYR A N 1
ATOM 848 C CA . TYR A 1 112 ? 1.058 -4.749 -5.651 1.00 98.38 112 TYR A CA 1
ATOM 849 C C . TYR A 1 112 ? -0.174 -4.600 -6.523 1.00 98.38 112 TYR A C 1
ATOM 851 O O . TYR A 1 112 ? -0.069 -4.197 -7.683 1.00 98.38 112 TYR A O 1
ATOM 859 N N . ARG A 1 113 ? -1.328 -4.941 -5.957 1.00 97.75 113 ARG A N 1
ATOM 860 C CA . ARG A 1 113 ? -2.637 -4.787 -6.593 1.00 97.75 113 ARG A CA 1
ATOM 861 C C . ARG A 1 113 ? -3.730 -4.739 -5.533 1.00 97.75 113 ARG A C 1
ATOM 863 O O . ARG A 1 113 ? -3.516 -5.186 -4.406 1.00 97.75 113 ARG A O 1
ATOM 870 N N . LEU A 1 114 ? -4.898 -4.266 -5.936 1.00 98.06 114 LEU A N 1
ATOM 871 C CA . LEU A 1 114 ? -6.123 -4.365 -5.155 1.00 98.06 114 LEU A CA 1
ATOM 872 C C . LEU A 1 114 ? -6.899 -5.625 -5.573 1.00 98.06 114 LEU A C 1
ATOM 874 O O . LEU A 1 114 ? -7.084 -5.870 -6.767 1.00 98.06 114 LEU A O 1
ATOM 878 N N . GLU A 1 115 ? -7.334 -6.436 -4.612 1.00 97.06 115 GLU A N 1
ATOM 879 C CA . GLU A 1 115 ? -8.248 -7.563 -4.839 1.00 97.06 115 GLU A CA 1
ATOM 880 C C . GLU A 1 115 ? -9.435 -7.427 -3.881 1.00 97.06 115 GLU A C 1
ATOM 882 O O . GLU A 1 115 ? -9.286 -7.612 -2.678 1.00 97.06 115 GLU A O 1
ATOM 887 N N . GLY A 1 116 ? -10.606 -7.069 -4.418 1.00 96.25 116 GLY A N 1
ATOM 888 C CA . GLY A 1 116 ? -11.734 -6.636 -3.592 1.00 96.25 116 GLY A CA 1
ATOM 889 C C . GLY A 1 116 ? -11.426 -5.292 -2.934 1.00 96.25 116 GLY A C 1
ATOM 890 O O . GLY A 1 116 ? -11.121 -4.331 -3.633 1.00 96.25 116 GLY A O 1
ATOM 891 N N . ASP A 1 117 ? -11.481 -5.263 -1.610 1.00 96.94 117 ASP A N 1
ATOM 892 C CA . ASP A 1 117 ? -11.129 -4.151 -0.723 1.00 96.94 117 ASP A CA 1
ATOM 893 C C . ASP A 1 117 ? -9.753 -4.333 -0.050 1.00 96.94 117 ASP A C 1
ATOM 895 O O . ASP A 1 117 ? -9.382 -3.563 0.837 1.00 96.94 117 ASP A O 1
ATOM 899 N N . ASN A 1 118 ? -8.985 -5.348 -0.465 1.00 97.94 118 ASN A N 1
ATOM 900 C CA . ASN A 1 118 ? -7.709 -5.702 0.144 1.00 97.94 118 ASN A CA 1
ATOM 901 C C . ASN A 1 118 ? -6.514 -5.306 -0.737 1.00 97.94 118 ASN A C 1
ATOM 903 O O . ASN A 1 118 ? -6.342 -5.803 -1.860 1.00 97.94 118 ASN A O 1
ATOM 907 N N . LEU A 1 119 ? -5.639 -4.446 -0.207 1.00 98.44 119 LEU A N 1
ATOM 908 C CA . LEU A 1 119 ? -4.320 -4.190 -0.778 1.00 98.44 119 LEU A CA 1
ATOM 909 C C . LEU A 1 119 ? -3.428 -5.413 -0.565 1.00 98.44 119 LEU A C 1
ATOM 911 O O . LEU A 1 119 ? -3.036 -5.735 0.558 1.00 98.44 119 LEU A O 1
ATOM 915 N N . GLN A 1 120 ? -3.022 -6.036 -1.667 1.00 98.25 120 GLN A N 1
ATOM 916 C CA . GLN A 1 120 ? -2.185 -7.225 -1.645 1.00 98.25 120 GLN A CA 1
ATOM 917 C C . GLN A 1 120 ? -0.763 -6.946 -2.094 1.00 98.25 120 GLN A C 1
ATOM 919 O O . GLN A 1 120 ? -0.519 -6.245 -3.080 1.00 98.25 120 GLN A O 1
ATOM 924 N N . ARG A 1 121 ? 0.171 -7.642 -1.447 1.00 97.75 121 ARG A N 1
ATOM 925 C CA . ARG A 1 121 ? 1.541 -7.811 -1.918 1.00 97.75 121 ARG A CA 1
ATOM 926 C C . ARG A 1 121 ? 1.748 -9.211 -2.475 1.00 97.75 121 ARG A C 1
ATOM 928 O O . ARG A 1 121 ? 1.596 -10.217 -1.788 1.00 97.75 121 ARG A O 1
ATOM 935 N N . LEU A 1 122 ? 2.173 -9.274 -3.724 1.00 96.00 122 LEU A 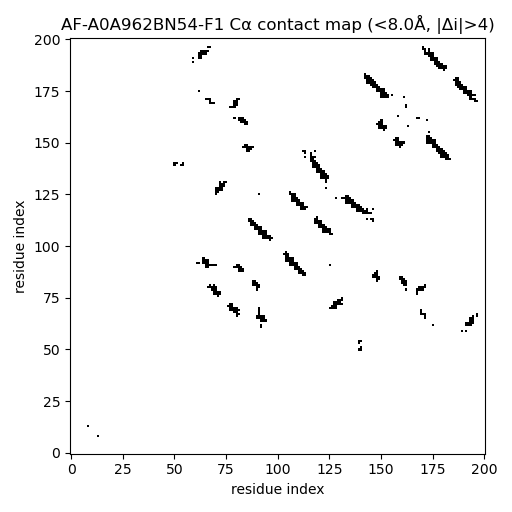N 1
ATOM 936 C CA . LEU A 1 122 ? 2.471 -10.491 -4.462 1.00 96.00 122 LEU A CA 1
ATOM 937 C C . LEU A 1 122 ? 3.971 -10.780 -4.415 1.00 96.00 122 LEU A C 1
ATOM 939 O O . LEU A 1 122 ? 4.790 -9.868 -4.525 1.00 96.00 122 LEU A O 1
ATOM 943 N N . HIS A 1 123 ? 4.335 -12.053 -4.283 1.00 92.19 123 HIS A N 1
ATOM 944 C CA . HIS A 1 123 ? 5.724 -12.520 -4.303 1.00 92.19 123 HIS A CA 1
ATOM 945 C C . HIS A 1 123 ? 5.923 -13.496 -5.457 1.00 92.19 123 HIS A C 1
ATOM 947 O O . HIS A 1 123 ? 5.164 -14.456 -5.588 1.00 92.19 123 HIS A O 1
ATOM 953 N N . TYR A 1 124 ? 6.964 -13.290 -6.256 1.00 87.81 124 TYR A N 1
ATOM 954 C CA . TYR A 1 124 ? 7.315 -14.126 -7.403 1.00 87.81 124 TYR A CA 1
ATOM 955 C C . TYR A 1 124 ? 8.734 -14.691 -7.255 1.00 87.81 124 TYR A C 1
ATOM 957 O O . TYR A 1 124 ? 9.579 -14.122 -6.562 1.00 87.81 124 TYR A O 1
ATOM 965 N N . ALA A 1 125 ? 9.019 -15.795 -7.953 1.00 76.06 125 ALA A N 1
ATOM 966 C CA . ALA A 1 125 ? 10.382 -16.310 -8.083 1.00 76.06 125 ALA A CA 1
ATOM 967 C C . ALA A 1 125 ? 11.254 -15.308 -8.863 1.00 76.06 125 ALA A C 1
ATOM 969 O O . ALA A 1 125 ? 10.870 -14.862 -9.943 1.00 76.06 125 ALA A O 1
ATOM 970 N N . ALA A 1 126 ? 12.419 -14.948 -8.324 1.00 64.56 126 ALA A N 1
ATOM 971 C CA . ALA A 1 126 ? 13.188 -13.814 -8.832 1.00 64.56 126 ALA A CA 1
ATOM 972 C C . ALA A 1 126 ? 14.167 -14.126 -9.972 1.00 64.56 126 ALA A C 1
ATOM 974 O O . ALA A 1 126 ? 14.472 -13.218 -10.744 1.00 64.56 126 ALA A O 1
ATOM 975 N N . LEU A 1 127 ? 14.696 -15.355 -10.076 1.00 59.09 127 LEU A N 1
ATOM 976 C CA . LEU A 1 127 ? 15.847 -15.608 -10.956 1.00 59.09 127 LEU A CA 1
ATOM 977 C C . LEU A 1 127 ? 15.551 -16.257 -12.307 1.00 59.09 127 LEU A C 1
ATOM 979 O O . LEU A 1 127 ? 16.318 -15.995 -13.215 1.00 59.09 127 LEU A O 1
ATOM 983 N N . ASP A 1 128 ? 14.465 -17.005 -12.472 1.00 61.62 128 ASP A N 1
ATOM 984 C CA . ASP A 1 128 ? 13.983 -17.539 -13.755 1.00 61.62 128 ASP A CA 1
ATOM 985 C C . ASP A 1 128 ? 12.613 -18.167 -13.467 1.00 61.62 128 ASP A C 1
ATOM 987 O O . ASP A 1 128 ? 12.524 -19.292 -12.967 1.00 61.62 128 ASP A O 1
ATOM 991 N N . ARG A 1 129 ? 11.526 -17.408 -13.655 1.00 66.25 129 ARG A N 1
ATOM 992 C CA . ARG A 1 129 ? 10.197 -17.883 -13.244 1.00 66.25 129 ARG A CA 1
ATOM 993 C C . ARG A 1 129 ? 9.609 -18.803 -14.311 1.00 66.25 129 ARG A C 1
ATOM 995 O O . ARG A 1 129 ? 9.494 -18.426 -15.473 1.00 66.25 129 ARG A O 1
ATOM 1002 N N . SER A 1 130 ? 9.219 -20.013 -13.913 1.00 65.69 130 SER A N 1
ATOM 1003 C CA . SER A 1 130 ? 8.531 -20.979 -14.782 1.00 65.69 130 SER A CA 1
ATOM 1004 C C . SER A 1 130 ? 7.040 -20.675 -14.956 1.00 65.69 130 SER A C 1
ATOM 1006 O O . SER A 1 130 ? 6.399 -21.232 -15.842 1.00 65.69 130 SER A O 1
ATOM 1008 N N . SER A 1 131 ? 6.494 -19.801 -14.108 1.00 73.50 131 SER A N 1
ATOM 1009 C CA . SER A 1 131 ? 5.084 -19.434 -14.070 1.00 73.50 131 SER A CA 1
ATOM 1010 C C . SER A 1 131 ? 4.929 -17.926 -13.849 1.00 73.50 131 SER A C 1
ATOM 1012 O O . SER A 1 131 ? 5.676 -17.358 -13.046 1.00 73.50 131 SER A O 1
ATOM 1014 N N . PRO A 1 132 ? 3.940 -17.285 -14.498 1.00 76.25 132 PRO A N 1
ATOM 1015 C CA . PRO A 1 132 ? 3.585 -15.893 -14.242 1.00 76.25 132 PRO A CA 1
ATOM 1016 C C . PRO A 1 132 ? 2.783 -15.718 -12.943 1.00 76.25 132 PRO A C 1
ATOM 1018 O O . PRO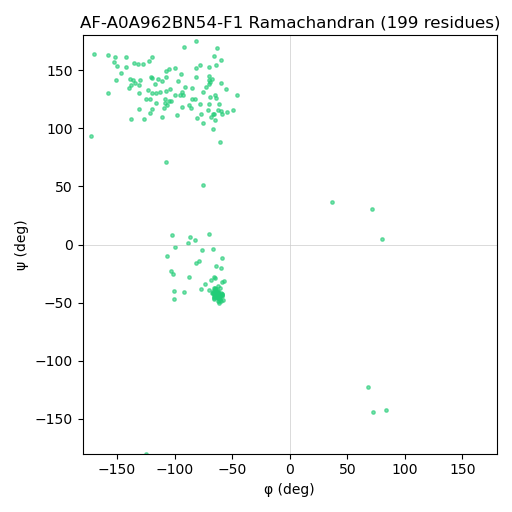 A 1 132 ? 2.460 -14.593 -12.574 1.00 76.25 132 PRO A O 1
ATOM 1021 N N . LEU A 1 133 ? 2.417 -16.806 -12.257 1.00 83.88 133 LEU A N 1
ATOM 1022 C CA . LEU A 1 133 ? 1.624 -16.745 -11.032 1.00 83.88 133 LEU A CA 1
ATOM 1023 C C . LEU A 1 133 ? 2.498 -16.429 -9.807 1.00 83.88 133 LEU A C 1
ATOM 1025 O O . LEU A 1 133 ? 3.625 -16.923 -9.708 1.00 83.88 133 LEU A O 1
ATOM 1029 N N . PRO A 1 134 ? 1.977 -15.652 -8.840 1.00 86.31 134 PRO A N 1
ATOM 1030 C CA . PRO A 1 134 ? 2.679 -15.408 -7.589 1.00 86.31 134 PRO A CA 1
ATOM 1031 C C . PRO A 1 134 ? 2.773 -16.691 -6.754 1.00 86.31 134 PRO A C 1
ATOM 1033 O O . PRO A 1 134 ? 1.824 -17.470 -6.684 1.00 86.31 134 PRO A O 1
ATOM 1036 N N . LEU A 1 135 ? 3.908 -16.873 -6.079 1.00 88.38 135 LEU A N 1
ATOM 1037 C CA . LEU A 1 135 ? 4.151 -17.956 -5.121 1.00 88.38 135 LEU A CA 1
ATOM 1038 C C . LEU A 1 135 ? 3.401 -17.735 -3.804 1.00 88.38 135 LEU A C 1
ATOM 1040 O O . LEU A 1 135 ? 2.984 -18.689 -3.153 1.00 88.38 135 LEU A O 1
ATOM 1044 N N . ARG A 1 136 ? 3.269 -16.469 -3.400 1.00 91.75 136 ARG A N 1
ATOM 1045 C CA . ARG A 1 136 ? 2.612 -16.053 -2.159 1.00 91.75 136 ARG A CA 1
ATOM 1046 C C . ARG A 1 136 ? 1.914 -14.713 -2.357 1.00 91.75 136 ARG A C 1
ATOM 1048 O O . ARG A 1 136 ? 2.387 -13.869 -3.122 1.00 91.75 136 ARG A O 1
ATOM 1055 N N . ARG A 1 137 ? 0.803 -14.535 -1.645 1.00 95.62 137 ARG A N 1
ATOM 1056 C CA . ARG A 1 137 ? 0.042 -13.289 -1.554 1.00 95.62 137 ARG A CA 1
ATOM 1057 C C . ARG A 1 137 ? -0.100 -12.932 -0.086 1.00 95.62 137 ARG A C 1
ATOM 1059 O O . ARG A 1 137 ? -0.576 -13.763 0.681 1.00 95.62 137 ARG A O 1
ATOM 1066 N N . ASP A 1 138 ? 0.310 -11.726 0.269 1.00 96.62 138 ASP A N 1
ATOM 1067 C CA . ASP A 1 138 ? 0.143 -11.192 1.614 1.00 96.62 138 ASP A CA 1
ATOM 1068 C C . ASP A 1 138 ? -0.933 -10.106 1.555 1.00 96.62 138 ASP A C 1
ATOM 1070 O O . ASP A 1 138 ? -0.812 -9.163 0.769 1.00 96.62 138 ASP A O 1
ATOM 1074 N N . ALA A 1 139 ? -1.967 -10.246 2.379 1.00 97.50 139 ALA A N 1
ATOM 1075 C CA . ALA A 1 139 ? -2.916 -9.178 2.664 1.00 97.50 139 ALA A CA 1
ATOM 1076 C C . ALA A 1 139 ? -2.204 -8.111 3.504 1.00 97.50 139 ALA A C 1
ATOM 1078 O O . ALA A 1 139 ? -1.662 -8.435 4.561 1.00 97.50 139 ALA A O 1
ATOM 1079 N N . LEU A 1 140 ? -2.146 -6.870 3.016 1.00 97.56 140 LEU A N 1
ATOM 1080 C CA . LEU A 1 140 ? -1.479 -5.775 3.726 1.00 97.56 140 LEU A CA 1
ATOM 1081 C C . LEU A 1 140 ? -2.452 -4.860 4.456 1.00 97.56 140 LEU A C 1
ATOM 1083 O O . LEU A 1 140 ? -2.120 -4.394 5.541 1.00 97.56 140 LEU A O 1
ATOM 1087 N N . LEU A 1 141 ? -3.593 -4.557 3.837 1.00 98.25 141 LEU A N 1
ATOM 1088 C CA . LEU A 1 141 ? -4.563 -3.606 4.367 1.00 98.25 141 LEU A CA 1
ATOM 1089 C C . LEU A 1 141 ? -5.944 -3.862 3.761 1.00 98.25 141 LEU A C 1
ATOM 1091 O O . LEU A 1 141 ? -6.053 -3.948 2.539 1.00 98.25 141 LEU A O 1
ATOM 1095 N N . ASP A 1 142 ? -6.963 -3.949 4.610 1.00 97.31 142 ASP A N 1
ATOM 1096 C CA . ASP A 1 142 ? -8.383 -3.994 4.230 1.00 97.31 142 ASP A CA 1
ATOM 1097 C C . ASP A 1 142 ? -8.998 -2.582 4.194 1.00 97.31 142 ASP A C 1
ATOM 1099 O O . ASP A 1 142 ? -8.380 -1.622 4.664 1.00 97.31 142 ASP A O 1
ATOM 1103 N N . GLY A 1 143 ? -10.221 -2.435 3.679 1.00 97.19 143 GLY A N 1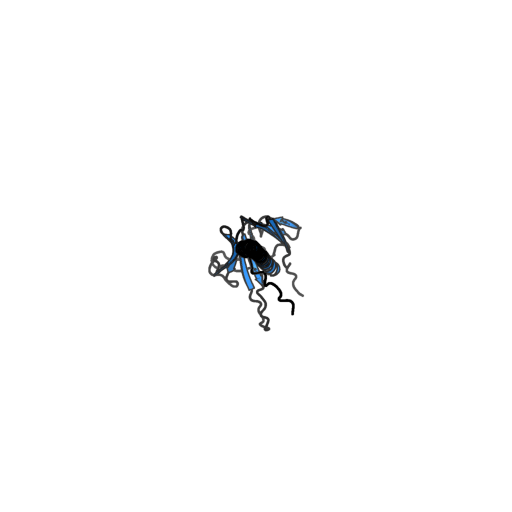
ATOM 1104 C CA . GLY A 1 143 ? -10.903 -1.132 3.603 1.00 97.19 143 GLY A CA 1
ATOM 1105 C C . GLY A 1 143 ? -10.288 -0.189 2.562 1.00 97.19 143 GLY A C 1
ATOM 1106 O O . GLY A 1 143 ? -10.267 1.027 2.739 1.00 97.19 143 GLY A O 1
ATOM 1107 N N . VAL A 1 144 ? -9.722 -0.748 1.489 1.00 98.31 144 VAL A N 1
ATOM 1108 C CA . VAL A 1 144 ? -9.151 0.018 0.379 1.00 98.31 144 VAL A CA 1
ATOM 1109 C C . VAL A 1 144 ? -10.162 0.092 -0.760 1.00 98.31 144 VAL A C 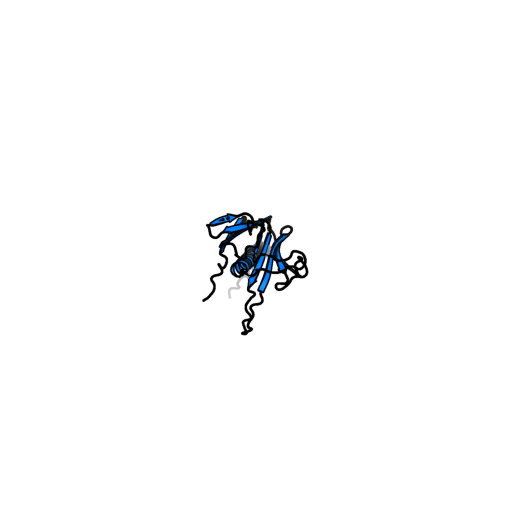1
ATOM 1111 O O . VAL A 1 144 ? -10.419 -0.895 -1.445 1.00 98.31 144 VAL A O 1
ATOM 1114 N N . GLU A 1 145 ? -10.703 1.278 -1.016 1.00 98.12 145 GLU A N 1
ATOM 1115 C CA . GLU A 1 145 ? -11.674 1.506 -2.091 1.00 98.12 145 GLU A CA 1
ATOM 1116 C C . GLU A 1 145 ? -11.009 1.566 -3.471 1.00 98.12 145 GLU A C 1
ATOM 1118 O O . GLU A 1 145 ? -11.560 1.098 -4.471 1.00 98.12 145 GLU A O 1
ATOM 1123 N N . ALA A 1 146 ? -9.820 2.169 -3.549 1.00 98.00 146 ALA A N 1
ATOM 1124 C CA . ALA A 1 146 ? -9.075 2.284 -4.794 1.00 98.00 146 ALA A CA 1
ATOM 1125 C C . ALA A 1 146 ? -7.565 2.337 -4.561 1.00 98.00 146 ALA A C 1
ATOM 1127 O O . ALA A 1 146 ? -7.069 3.012 -3.663 1.00 98.00 146 ALA A O 1
ATOM 1128 N N . LEU A 1 147 ? -6.828 1.680 -5.453 1.00 98.44 147 LEU A N 1
ATOM 1129 C CA . LEU A 1 147 ? -5.379 1.772 -5.570 1.00 98.44 147 LEU A CA 1
ATOM 1130 C C . LEU A 1 147 ? -5.052 2.263 -6.976 1.00 98.44 147 LEU A C 1
ATOM 1132 O O . LEU A 1 147 ? -5.502 1.653 -7.951 1.00 98.44 147 LEU A O 1
ATOM 1136 N N . ARG A 1 148 ? -4.281 3.350 -7.087 1.00 98.31 148 ARG A N 1
ATOM 1137 C CA . ARG A 1 148 ? -3.775 3.828 -8.374 1.00 98.31 148 ARG A CA 1
ATOM 1138 C C . ARG A 1 148 ? -2.284 4.103 -8.385 1.00 98.31 148 ARG A C 1
ATOM 1140 O O . ARG A 1 148 ? -1.742 4.672 -7.442 1.00 98.31 148 ARG A O 1
ATOM 1147 N N . PHE A 1 149 ? -1.647 3.766 -9.499 1.00 98.50 149 PHE A N 1
ATOM 1148 C CA . PHE A 1 149 ? -0.248 4.076 -9.765 1.00 98.50 149 PHE A CA 1
ATOM 1149 C C . PHE A 1 149 ? -0.103 5.059 -10.926 1.00 98.50 149 PHE A C 1
ATOM 1151 O O . PHE A 1 149 ? -0.807 4.977 -11.933 1.00 98.50 149 PHE A O 1
ATOM 1158 N N . ALA A 1 150 ? 0.857 5.968 -10.798 1.00 98.06 150 ALA A N 1
ATOM 1159 C CA . ALA A 1 150 ? 1.379 6.757 -11.903 1.00 98.06 150 ALA A CA 1
ATOM 1160 C C . ALA A 1 150 ? 2.908 6.793 -11.832 1.00 98.06 150 ALA A C 1
ATOM 1162 O O . ALA A 1 150 ? 3.510 6.609 -10.774 1.00 98.06 150 ALA A O 1
ATOM 1163 N N . TYR A 1 151 ? 3.553 7.025 -12.966 1.00 97.69 151 TYR A N 1
ATOM 1164 C CA . TYR A 1 151 ? 4.997 6.882 -13.112 1.00 97.69 151 TYR A CA 1
ATOM 1165 C C . TYR A 1 151 ? 5.590 8.193 -13.602 1.00 97.69 151 TYR A C 1
ATOM 1167 O O . TYR A 1 151 ? 5.080 8.781 -14.550 1.00 97.69 151 TYR A O 1
ATOM 1175 N N . ARG A 1 152 ? 6.671 8.663 -12.983 1.00 96.44 152 ARG A N 1
ATOM 1176 C CA . ARG A 1 152 ? 7.427 9.818 -13.480 1.00 96.44 152 ARG A CA 1
ATOM 1177 C C . ARG A 1 152 ? 8.655 9.343 -14.225 1.00 96.44 152 ARG A C 1
ATOM 1179 O O . ARG A 1 152 ? 9.422 8.554 -13.685 1.00 96.44 152 ARG A O 1
ATOM 1186 N N . ASP A 1 153 ? 8.858 9.820 -15.444 1.00 93.44 153 ASP A N 1
ATOM 1187 C CA . ASP A 1 153 ? 10.096 9.569 -16.179 1.00 93.44 153 ASP A CA 1
ATOM 1188 C C . ASP A 1 153 ? 11.222 10.532 -15.756 1.00 93.44 153 ASP A C 1
ATOM 1190 O O . ASP A 1 153 ? 11.019 11.456 -14.967 1.00 93.44 153 ASP A O 1
ATOM 1194 N N . ALA A 1 154 ? 12.427 10.328 -16.293 1.00 90.31 154 ALA A N 1
ATOM 1195 C CA . ALA A 1 154 ? 13.583 11.185 -16.014 1.00 90.31 154 ALA A CA 1
ATOM 1196 C C . ALA A 1 154 ? 13.414 12.641 -16.500 1.00 90.31 154 ALA A C 1
ATOM 1198 O O . ALA A 1 154 ? 14.132 13.522 -16.036 1.00 90.31 154 ALA A O 1
ATOM 1199 N N . ALA A 1 155 ? 12.479 12.905 -17.420 1.00 91.12 155 ALA A N 1
ATOM 1200 C CA . ALA A 1 155 ? 12.133 14.248 -17.883 1.00 91.12 155 ALA A CA 1
ATOM 1201 C C . ALA A 1 155 ? 11.031 14.902 -17.022 1.00 91.12 155 ALA A C 1
ATOM 1203 O O . ALA A 1 155 ? 10.613 16.024 -17.305 1.00 91.12 155 ALA A O 1
ATOM 1204 N N . GLY A 1 156 ? 10.547 14.215 -15.980 1.00 90.50 156 GLY A N 1
ATOM 1205 C CA . GLY A 1 156 ? 9.484 14.678 -15.091 1.00 90.50 156 GLY A CA 1
ATOM 1206 C C . GLY A 1 156 ? 8.068 14.496 -15.647 1.00 90.50 156 GLY A C 1
ATOM 1207 O O . GLY A 1 156 ? 7.104 14.909 -14.991 1.00 90.50 156 GLY A O 1
ATOM 1208 N N . ARG A 1 157 ? 7.907 13.867 -16.820 1.00 94.81 157 ARG A N 1
ATOM 1209 C CA . ARG A 1 157 ? 6.590 13.579 -17.406 1.00 94.81 157 ARG A CA 1
ATOM 1210 C C . ARG A 1 157 ? 5.899 12.503 -16.581 1.00 94.81 157 ARG A C 1
ATOM 1212 O O . ARG A 1 157 ? 6.529 11.532 -16.170 1.00 94.81 157 ARG A O 1
ATOM 1219 N N . THR A 1 158 ? 4.602 12.684 -16.344 1.00 95.75 158 THR A N 1
ATOM 1220 C CA . THR A 1 158 ? 3.769 11.688 -15.659 1.00 95.75 158 THR A CA 1
ATOM 1221 C C . THR A 1 158 ? 3.120 10.775 -16.690 1.00 95.75 158 THR A C 1
ATOM 1223 O O . THR A 1 158 ? 2.507 11.249 -17.644 1.00 95.75 158 THR A O 1
ATOM 1226 N N . LEU A 1 159 ? 3.270 9.474 -16.491 1.00 95.88 159 LEU A N 1
ATOM 1227 C CA . LEU A 1 159 ? 2.810 8.400 -17.357 1.00 95.88 159 LEU A CA 1
ATOM 1228 C C . LEU A 1 159 ? 1.846 7.510 -16.570 1.00 95.88 159 LEU A C 1
ATOM 1230 O O . LEU A 1 159 ? 2.043 7.268 -15.379 1.00 95.88 159 LEU A O 1
ATOM 1234 N N . SER A 1 160 ? 0.813 6.995 -17.234 1.00 95.81 160 SER A N 1
ATOM 1235 C CA . SER A 1 160 ? -0.159 6.077 -16.623 1.00 95.81 160 SER A CA 1
ATOM 1236 C C . SER A 1 160 ? 0.324 4.627 -16.578 1.00 95.81 160 SER A C 1
ATOM 1238 O O . SER A 1 160 ? -0.251 3.809 -15.873 1.00 95.81 160 SER A O 1
ATOM 1240 N N . ALA A 1 161 ? 1.352 4.288 -17.353 1.00 95.62 161 ALA A N 1
ATOM 1241 C CA . ALA A 1 161 ? 1.935 2.957 -17.400 1.00 95.62 161 ALA A CA 1
ATOM 1242 C C . ALA A 1 161 ? 3.452 3.056 -17.554 1.00 95.62 161 ALA A C 1
ATOM 1244 O O . ALA A 1 161 ? 3.971 4.025 -18.117 1.00 95.62 161 ALA A O 1
ATOM 1245 N N . TRP A 1 162 ? 4.151 2.035 -17.072 1.00 94.56 162 TRP A N 1
ATOM 1246 C CA . TRP A 1 162 ? 5.588 1.891 -17.252 1.00 94.56 162 TRP A CA 1
ATOM 1247 C C . TRP A 1 162 ? 5.938 0.458 -17.662 1.00 94.56 162 TRP A C 1
ATOM 1249 O O . TRP A 1 162 ? 5.403 -0.483 -17.074 1.00 94.56 162 TRP A O 1
ATOM 1259 N N . PRO A 1 163 ? 6.874 0.261 -18.603 1.00 92.25 163 PRO A N 1
ATOM 1260 C CA . PRO A 1 163 ? 7.405 1.271 -19.524 1.00 92.25 163 PRO A CA 1
ATOM 1261 C C . PRO A 1 163 ? 6.324 1.804 -20.490 1.00 92.25 163 PRO A C 1
ATOM 1263 O O . PRO A 1 163 ? 5.350 1.115 -20.783 1.00 92.25 163 PRO A O 1
ATOM 1266 N N . GLU A 1 164 ? 6.497 3.031 -21.001 1.00 85.62 164 GLU A N 1
ATOM 1267 C CA . GLU A 1 164 ? 5.559 3.667 -21.957 1.00 85.62 164 GLU A CA 1
ATOM 1268 C C . GLU A 1 164 ? 5.460 2.879 -23.275 1.00 85.62 164 GLU A C 1
ATOM 1270 O O . GLU A 1 164 ? 4.395 2.763 -23.880 1.00 85.62 164 GLU A O 1
ATOM 1275 N N . SER A 1 165 ? 6.579 2.293 -23.709 1.00 79.00 165 SER A N 1
ATOM 1276 C CA . SER A 1 165 ? 6.634 1.411 -24.872 1.00 79.00 165 SER A CA 1
ATOM 1277 C C . SER A 1 165 ? 6.829 -0.040 -24.434 1.00 79.00 165 SER A C 1
ATOM 1279 O O . SER A 1 165 ? 7.515 -0.311 -23.454 1.00 79.00 165 SER A O 1
ATOM 1281 N N . ARG A 1 166 ? 6.299 -0.998 -25.206 1.00 65.94 166 ARG A N 1
ATOM 1282 C CA . ARG A 1 166 ? 6.551 -2.437 -24.986 1.00 65.94 166 ARG A CA 1
ATOM 1283 C C . ARG A 1 166 ? 8.005 -2.862 -25.234 1.00 65.94 166 ARG A C 1
ATOM 1285 O O . ARG A 1 166 ? 8.322 -4.035 -25.048 1.00 65.94 166 ARG A O 1
ATOM 1292 N N . GLN A 1 167 ? 8.880 -1.963 -25.691 1.00 64.38 167 GLN A N 1
ATOM 1293 C CA . GLN A 1 167 ? 10.303 -2.277 -25.772 1.00 64.38 167 GLN A CA 1
ATOM 1294 C C . GLN A 1 167 ? 10.869 -2.387 -24.359 1.00 64.38 167 GLN A C 1
ATOM 1296 O O . GLN A 1 167 ? 10.490 -1.639 -23.462 1.00 64.38 167 GLN A O 1
ATOM 1301 N N . ALA A 1 168 ? 11.752 -3.363 -24.160 1.00 62.94 168 ALA A N 1
ATOM 1302 C CA . ALA A 1 168 ? 12.320 -3.631 -22.852 1.00 62.94 168 ALA A CA 1
ATOM 1303 C C . ALA A 1 168 ? 13.201 -2.451 -22.410 1.00 62.94 168 ALA A C 1
ATOM 1305 O O . ALA A 1 168 ? 14.348 -2.341 -22.840 1.00 62.94 168 ALA A O 1
ATOM 1306 N N . ASP A 1 169 ? 12.647 -1.584 -21.562 1.00 73.31 169 ASP A N 1
ATOM 1307 C CA . ASP A 1 169 ? 13.397 -0.552 -20.858 1.00 73.31 169 ASP A CA 1
ATOM 1308 C C . ASP A 1 169 ? 13.978 -1.163 -19.580 1.00 73.31 169 ASP A C 1
ATOM 1310 O O . ASP A 1 169 ? 13.250 -1.635 -18.705 1.00 73.31 169 ASP A O 1
ATOM 1314 N N . ASP A 1 170 ? 15.306 -1.189 -19.495 1.00 84.75 170 ASP A N 1
ATOM 1315 C CA . ASP A 1 170 ? 16.025 -1.669 -18.312 1.00 84.75 170 ASP A CA 1
ATOM 1316 C C . ASP A 1 170 ? 16.144 -0.591 -17.227 1.00 84.75 170 ASP A C 1
ATOM 1318 O O . ASP A 1 170 ? 16.777 -0.807 -16.192 1.00 84.75 170 ASP A O 1
ATOM 1322 N N . ARG A 1 171 ? 15.528 0.575 -17.444 1.00 89.31 171 ARG A N 1
ATOM 1323 C CA . ARG A 1 171 ? 15.487 1.664 -16.477 1.00 89.31 171 ARG A CA 1
ATOM 1324 C C . ARG A 1 171 ? 14.223 1.599 -15.635 1.00 89.31 171 ARG A C 1
ATOM 1326 O O . ARG A 1 171 ? 13.135 1.231 -16.085 1.00 89.31 171 ARG A O 1
ATOM 1333 N N . LEU A 1 172 ? 14.389 2.015 -14.391 1.00 93.56 172 LEU A N 1
ATOM 1334 C CA . LEU A 1 172 ? 13.278 2.342 -13.514 1.00 93.56 172 LEU A CA 1
ATOM 1335 C C . LEU A 1 172 ? 12.736 3.735 -13.881 1.00 93.56 172 LEU A C 1
ATOM 1337 O O . LEU A 1 172 ? 13.489 4.558 -14.411 1.00 93.56 172 LEU A O 1
ATOM 1341 N N . PRO A 1 173 ? 11.455 4.026 -13.595 1.00 95.25 173 PRO A N 1
ATOM 1342 C CA . PRO A 1 173 ? 10.978 5.401 -13.603 1.00 95.25 173 PRO A CA 1
ATOM 1343 C C . PRO A 1 173 ? 11.761 6.235 -12.574 1.00 95.25 173 PRO A C 1
ATOM 1345 O O . PRO A 1 173 ? 12.343 5.700 -11.628 1.00 95.25 173 PRO A O 1
ATOM 1348 N N . ALA A 1 174 ? 11.765 7.556 -12.744 1.00 95.56 174 ALA A N 1
ATOM 1349 C CA . ALA A 1 174 ? 12.315 8.491 -11.764 1.00 95.56 174 ALA A CA 1
ATOM 1350 C C . ALA A 1 174 ? 11.603 8.359 -10.409 1.00 95.56 174 ALA A C 1
ATOM 1352 O O . ALA A 1 174 ? 12.239 8.305 -9.357 1.00 95.56 174 ALA A O 1
ATOM 1353 N N . ALA A 1 175 ? 10.273 8.258 -10.449 1.00 97.44 175 ALA A N 1
ATOM 1354 C CA . ALA A 1 175 ? 9.443 8.068 -9.271 1.00 97.44 175 ALA A CA 1
ATOM 1355 C C . ALA A 1 175 ? 8.147 7.318 -9.601 1.00 97.44 175 ALA A C 1
ATOM 1357 O O . ALA A 1 175 ? 7.706 7.286 -10.751 1.00 97.44 175 ALA A O 1
ATOM 1358 N N . VAL A 1 176 ? 7.514 6.763 -8.573 1.00 98.31 176 VAL A N 1
ATOM 1359 C CA . VAL A 1 176 ? 6.155 6.214 -8.624 1.00 98.31 176 VAL A CA 1
ATOM 1360 C C . VAL A 1 176 ? 5.271 7.031 -7.690 1.00 98.31 176 VAL A C 1
ATOM 1362 O O . VAL A 1 176 ? 5.634 7.266 -6.540 1.00 98.31 176 VAL A O 1
ATOM 1365 N N . VAL A 1 177 ? 4.124 7.473 -8.194 1.00 98.38 177 VAL A N 1
ATOM 1366 C CA . VAL A 1 177 ? 3.045 8.066 -7.404 1.00 98.38 177 VAL A CA 1
ATOM 1367 C C . VAL A 1 177 ? 2.043 6.967 -7.090 1.00 98.38 177 VAL A C 1
ATOM 1369 O O . VAL A 1 177 ? 1.605 6.250 -7.991 1.00 98.38 177 VAL A O 1
ATOM 1372 N N . VAL A 1 178 ? 1.706 6.828 -5.816 1.00 98.38 178 VAL A N 1
ATOM 1373 C CA . VAL A 1 178 ? 0.743 5.859 -5.301 1.00 98.38 178 VAL A CA 1
ATOM 1374 C C . VAL A 1 178 ? -0.418 6.640 -4.710 1.00 98.38 178 VAL A C 1
ATOM 1376 O O . VAL A 1 178 ? -0.201 7.435 -3.800 1.00 98.38 178 VAL A O 1
ATOM 1379 N N . HIS A 1 179 ? -1.620 6.400 -5.216 1.00 98.25 179 HIS A N 1
ATOM 1380 C CA . HIS A 1 179 ? -2.868 6.916 -4.666 1.00 98.25 179 HIS A CA 1
ATOM 1381 C C . HIS A 1 179 ? -3.622 5.758 -4.024 1.00 98.25 179 HIS A C 1
ATOM 1383 O O . HIS A 1 179 ? -3.910 4.760 -4.690 1.00 98.25 179 HIS A O 1
ATOM 1389 N N . LEU A 1 180 ? -3.922 5.882 -2.739 1.00 98.00 180 LEU A N 1
ATOM 1390 C CA . LEU A 1 180 ? -4.669 4.902 -1.967 1.00 98.00 180 LEU A CA 1
ATOM 1391 C C . LEU A 1 180 ? -5.908 5.591 -1.398 1.00 98.00 180 LEU A C 1
ATOM 1393 O O . LEU A 1 180 ? -5.776 6.484 -0.571 1.00 98.00 180 LEU A O 1
ATOM 1397 N N . GLN A 1 181 ? -7.090 5.194 -1.852 1.00 98.25 181 GLN A N 1
ATOM 1398 C CA . GLN A 1 181 ? -8.358 5.659 -1.301 1.00 98.25 181 GLN A CA 1
ATOM 1399 C C . GLN A 1 181 ? -8.818 4.664 -0.239 1.00 98.25 181 GLN A C 1
ATOM 1401 O O . GLN A 1 181 ? -9.038 3.493 -0.556 1.00 98.25 181 GLN A O 1
ATOM 1406 N N . LEU A 1 182 ? -8.949 5.133 0.996 1.00 97.88 182 LEU A N 1
ATOM 1407 C CA . LEU A 1 182 ? -9.498 4.388 2.123 1.00 97.88 182 LEU A CA 1
ATOM 1408 C C . LEU A 1 182 ? -10.918 4.870 2.437 1.00 97.88 182 LEU A C 1
ATOM 1410 O O . LEU A 1 182 ? -11.245 6.037 2.203 1.00 97.88 182 LEU A O 1
ATOM 1414 N N . ASP A 1 183 ? -11.734 3.973 2.978 1.00 94.56 183 ASP A N 1
ATOM 1415 C CA . ASP A 1 183 ? -13.108 4.251 3.412 1.00 94.56 183 ASP A CA 1
ATOM 1416 C C . ASP A 1 183 ? -13.172 5.182 4.639 1.00 94.56 183 ASP A C 1
ATOM 1418 O O . ASP A 1 183 ? -14.102 5.978 4.782 1.00 94.56 183 ASP A O 1
ATOM 1422 N N . ASP A 1 184 ? -12.160 5.114 5.501 1.00 93.75 184 ASP A N 1
ATOM 1423 C CA . ASP A 1 184 ? -12.072 5.820 6.778 1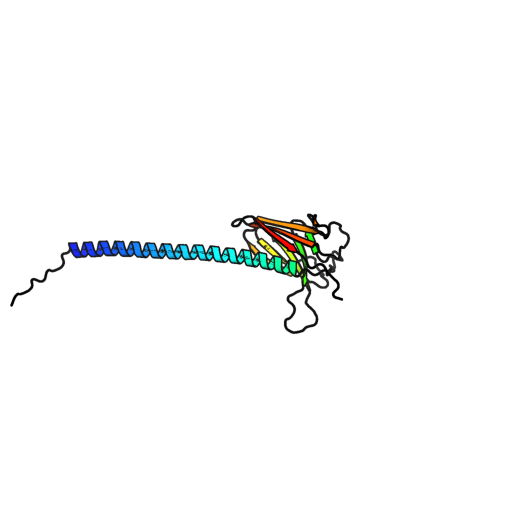.00 93.75 184 ASP A CA 1
ATOM 1424 C C . ASP A 1 184 ? -11.193 7.083 6.741 1.00 93.75 184 ASP A C 1
ATOM 1426 O O . ASP A 1 184 ? -11.609 8.142 7.216 1.00 93.75 184 ASP A O 1
ATOM 1430 N N . TYR A 1 185 ? -9.994 7.005 6.155 1.00 93.00 185 TYR A N 1
ATOM 1431 C CA . TYR A 1 185 ? -9.029 8.117 6.117 1.00 93.00 185 TYR A CA 1
ATOM 1432 C C . TYR A 1 185 ? -9.003 8.897 4.795 1.00 93.00 185 TYR A C 1
ATOM 1434 O O . TYR A 1 185 ? -8.266 9.880 4.677 1.00 93.00 185 TYR A O 1
ATOM 1442 N N . GLY A 1 186 ? -9.801 8.502 3.800 1.00 95.31 186 GLY A N 1
ATOM 1443 C CA . GLY A 1 186 ? -9.838 9.155 2.492 1.00 95.31 186 GLY A CA 1
ATOM 1444 C C . GLY A 1 186 ? -8.591 8.882 1.642 1.00 95.31 186 GLY A C 1
ATOM 1445 O O . GLY A 1 186 ? -8.058 7.773 1.640 1.00 95.31 186 GLY A O 1
ATOM 1446 N N . GLU A 1 187 ? -8.141 9.878 0.872 1.00 97.19 187 GLU A N 1
ATOM 1447 C CA . GLU A 1 187 ? -7.031 9.705 -0.074 1.00 97.19 187 GLU A CA 1
ATOM 1448 C C . GLU A 1 187 ? -5.658 9.891 0.590 1.00 97.19 187 GLU A C 1
ATOM 1450 O O . GLU A 1 187 ? -5.344 10.940 1.156 1.00 97.19 187 GLU A O 1
ATOM 1455 N N . ILE A 1 188 ? -4.796 8.886 0.437 1.00 97.38 188 ILE A N 1
ATOM 1456 C CA . ILE A 1 188 ? -3.375 8.926 0.774 1.00 97.38 188 ILE A CA 1
ATOM 1457 C C . ILE A 1 188 ? -2.565 8.918 -0.524 1.00 97.38 188 ILE A C 1
ATOM 1459 O O . ILE A 1 188 ? -2.567 7.938 -1.270 1.00 97.38 188 ILE A O 1
ATOM 1463 N N . GLU A 1 189 ? -1.803 9.987 -0.759 1.00 97.88 189 GLU A N 1
ATOM 1464 C CA . GLU A 1 189 ? -0.858 10.081 -1.874 1.00 97.88 189 GLU A CA 1
ATOM 1465 C C . GLU A 1 189 ? 0.588 9.904 -1.388 1.00 97.88 189 GLU A C 1
ATOM 1467 O O . GLU A 1 189 ? 1.027 10.523 -0.413 1.00 97.88 189 GLU A O 1
ATOM 1472 N N . ARG A 1 190 ? 1.371 9.074 -2.087 1.00 97.81 190 ARG A N 1
ATOM 1473 C CA . ARG A 1 190 ? 2.815 8.922 -1.862 1.00 97.81 190 ARG A CA 1
ATOM 1474 C C . ARG A 1 190 ? 3.581 9.014 -3.174 1.00 97.81 190 ARG A C 1
ATOM 1476 O O . ARG A 1 190 ? 3.476 8.134 -4.021 1.00 97.81 190 ARG A O 1
ATOM 1483 N N . LEU A 1 191 ? 4.432 10.029 -3.296 1.00 97.69 191 LEU A N 1
ATOM 1484 C CA . LEU A 1 191 ? 5.486 10.090 -4.309 1.00 97.69 191 LEU A CA 1
ATOM 1485 C C . LEU A 1 191 ? 6.744 9.397 -3.768 1.00 97.69 191 LEU A C 1
ATOM 1487 O O . LEU A 1 191 ? 7.297 9.809 -2.746 1.00 97.69 191 LEU A O 1
ATOM 1491 N N . VAL A 1 192 ? 7.206 8.352 -4.450 1.00 97.94 192 VAL A N 1
ATOM 1492 C CA . VAL A 1 192 ? 8.408 7.599 -4.076 1.00 97.94 192 VAL A CA 1
ATOM 1493 C C . VAL A 1 192 ? 9.425 7.671 -5.200 1.00 97.94 192 VAL A C 1
ATOM 1495 O O . VAL A 1 192 ? 9.181 7.163 -6.290 1.00 97.94 192 VAL A O 1
ATOM 1498 N N . GLU A 1 193 ? 10.574 8.281 -4.930 1.00 96.44 193 GLU A N 1
ATOM 1499 C CA . GLU A 1 193 ? 11.718 8.269 -5.841 1.00 96.44 193 GLU A CA 1
ATOM 1500 C C . GLU A 1 193 ? 12.374 6.887 -5.856 1.00 96.44 193 GLU A C 1
ATOM 1502 O O . GLU A 1 193 ? 12.563 6.261 -4.807 1.00 96.44 193 GLU A O 1
ATOM 1507 N N . LEU A 1 194 ? 12.706 6.408 -7.054 1.00 94.50 194 LEU A N 1
ATOM 1508 C CA . LEU A 1 194 ? 13.348 5.111 -7.240 1.00 94.50 194 LEU A CA 1
ATOM 1509 C C . LEU A 1 194 ? 14.858 5.285 -7.442 1.00 94.50 194 LEU A C 1
ATOM 1511 O O . LEU A 1 194 ? 15.290 6.310 -7.982 1.00 94.50 194 LEU A O 1
ATOM 1515 N N . PRO A 1 195 ? 15.675 4.281 -7.072 1.00 88.19 195 PRO A N 1
ATOM 1516 C CA . PRO A 1 195 ? 17.110 4.313 -7.315 1.00 88.19 195 PRO A CA 1
ATOM 1517 C C . PRO A 1 195 ? 17.406 4.443 -8.810 1.00 88.19 195 PRO A C 1
ATOM 1519 O O . PRO A 1 195 ? 17.173 3.526 -9.599 1.00 88.19 195 PRO A O 1
ATOM 1522 N N . GLN A 1 196 ? 17.949 5.588 -9.207 1.00 79.81 196 GLN A N 1
ATOM 1523 C CA . GLN A 1 196 ? 18.477 5.767 -10.551 1.00 79.81 196 GLN A CA 1
ATOM 1524 C C . GLN A 1 196 ? 19.825 5.055 -10.581 1.00 79.81 196 GLN A C 1
ATOM 1526 O O . GLN A 1 196 ? 20.740 5.444 -9.859 1.00 79.81 196 GLN A O 1
ATOM 1531 N N . GLY A 1 197 ? 19.928 3.961 -11.337 1.00 61.56 197 GLY A N 1
ATOM 1532 C CA . GLY A 1 197 ? 21.147 3.162 -11.428 1.00 61.56 197 GLY A CA 1
ATOM 1533 C C . GLY A 1 197 ? 22.320 3.981 -11.967 1.00 61.56 197 GLY A C 1
ATOM 1534 O O . GLY A 1 197 ? 22.567 3.996 -13.166 1.00 61.56 197 GLY A O 1
ATOM 1535 N N . GLY A 1 198 ? 23.051 4.656 -11.084 1.00 43.28 198 GLY A N 1
ATOM 1536 C CA . GLY A 1 198 ? 24.418 5.074 -11.334 1.00 43.28 198 GLY A CA 1
ATOM 1537 C C . GLY A 1 198 ? 25.303 3.855 -11.137 1.00 43.28 198 GLY A C 1
ATOM 1538 O O . GLY A 1 198 ? 25.288 3.256 -10.062 1.00 43.28 198 GLY A O 1
ATOM 1539 N N . ALA A 1 199 ? 26.047 3.466 -12.172 1.00 34.19 199 ALA A N 1
ATOM 1540 C CA . ALA A 1 199 ? 27.183 2.576 -11.997 1.00 34.19 199 ALA A CA 1
ATOM 1541 C C . ALA A 1 199 ? 28.042 3.142 -10.859 1.00 34.19 199 ALA A C 1
ATOM 1543 O O . ALA A 1 199 ? 28.542 4.264 -10.950 1.00 34.19 199 ALA A O 1
ATOM 1544 N N . GLN A 1 200 ? 28.143 2.399 -9.761 1.00 28.11 200 GLN A N 1
ATOM 1545 C CA . GLN A 1 200 ? 29.156 2.678 -8.759 1.00 28.11 200 GLN A CA 1
ATOM 1546 C C . GLN A 1 200 ? 30.512 2.442 -9.453 1.00 28.11 200 GLN A C 1
ATOM 1548 O O . GLN A 1 200 ? 30.646 1.395 -10.095 1.00 28.11 200 GLN A O 1
ATOM 1553 N N . PRO A 1 201 ? 31.432 3.425 -9.440 1.00 34.81 201 PRO A N 1
ATOM 1554 C CA . PRO A 1 201 ? 32.707 3.332 -10.150 1.00 34.81 201 PRO A CA 1
ATOM 1555 C C . PRO A 1 201 ? 33.582 2.181 -9.643 1.00 34.81 201 PRO A C 1
ATOM 1557 O O . PRO A 1 201 ? 33.458 1.819 -8.449 1.00 34.81 201 PRO A O 1
#

Sequence (201 aa):
MRTRRQSGFTLLELLVAVALFAVVVVLAYGGLDQIARQGSDLEAESERLADVQRAVDRLVSDLRAAAPRPVRDASVGRLPPLSGDPQQIEFTRAGYGNRLAAPRAELERVGYRLEGDNLQRLHYAALDRSSPLPLRRDALLDGVEALRFAYRDAAGRTLSAWPESRQADDRLPAAVVVHLQLDDYGEIERLVELPQGGAQP

Nearest PDB structures (foldseek):
  5vtm-assembly1_W  TM=8.781E-01  e=6.902E-12  Pseudomonas aeruginosa PAO1
  6utu-assembly1_H  TM=8.847E-01  e=4.035E-11  Pseudomonas aeruginosa PAO1
  6utu-assembly1_B  TM=8.837E-01  e=8.091E-11  Pseudomonas aeruginosa PAO1
  5bw0-assembly1_A  TM=8.748E-01  e=1.538E-10  Pseudomonas aeruginosa PAO1
  5bw0-assembly3_E  TM=8.432E-01  e=1.805E-10  Pseudomonas aeruginosa PAO1

Radius of gyration: 30.58 Å; Cα contacts (8 Å, |Δi|>4): 354; chains: 1; bounding box: 69×36×112 Å

Foldseek 3Di:
DDDDPPDDDDPVNVVVVVVVVVVVVVVVVVVVVVVVVVVVVVVVVVVQVVLVVQLVCVVLVQQQQQDLDWEAEPVPGIGGQKWDAFFKIKHKGFADPDPPDDPDRDIWIWMWGDDPQFIKIFTADGHYGDDPHGPDIDGRHGQWPGKTKWFQAPVRDIHRIPPPDPPHDSFGGQWMWIWTAGPPPGIDIDIHGYDGDDPPD

pLDDT: mean 87.05, std 14.99, range [28.11, 98.5]

Mean predicted aligned error: 9.51 Å